Protein AF-A0A1F5I178-F1 (afdb_monomer)

Radius of gyration: 46.91 Å; Cα contacts (8 Å, |Δi|>4): 358; chains: 1; bounding box: 87×63×169 Å

Sequence (362 aa):
MPSQNPTINPLQNQSLPAQAPPPIPPQPPAAQQQPITPQNTPIYAGFLLRNAALFLDTWIASIPSVLIAALLTTPIALISGEPLSQAFGKPPISIIFNSLAVILIWSYFVLTTYKFGGTLGKKVFKLQVISEDSAPITFSKAIIREIPGKIISGLILGIGYLMVAFSKEKQGLHDHLAGTHVIRTEPVTGRTKLAVFVLTIFPILFLVILVLLVAFPIFFAFRAKTTMPVNKPGLTQYASPIPKKSLVSTAALSRDAQRKNDIGLLATELEGYKVLHSNSYPEDLSALLVSTPENPSPLQALPVPPNNSEPQANYGYTKCSTNEKQEAILYTKLEETSHYYVWSSAASSTSLSASLDKPTCP

pLDDT: mean 75.0, std 16.63, range [33.34, 93.69]

Organism: NCBI:txid1797729

Mean predicted aligned error: 20.11 Å

Structure (mmCIF, N/CA/C/O backbone):
data_AF-A0A1F5I178-F1
#
_entry.id   AF-A0A1F5I178-F1
#
loop_
_atom_site.group_PDB
_atom_site.id
_atom_site.type_symbol
_atom_site.label_atom_id
_atom_site.label_alt_id
_atom_site.label_comp_id
_atom_site.label_asym_id
_atom_site.label_entity_id
_atom_site.label_seq_id
_atom_site.pdbx_PDB_ins_code
_atom_site.Cartn_x
_atom_site.Cartn_y
_atom_site.Cartn_z
_atom_site.occupancy
_atom_site.B_iso_or_equiv
_atom_site.auth_seq_id
_atom_site.auth_comp_id
_atom_site.auth_asym_id
_atom_site.auth_atom_id
_atom_site.pdbx_PDB_model_num
ATOM 1 N N . MET A 1 1 ? 8.077 -16.496 98.377 1.00 44.00 1 MET A N 1
ATOM 2 C CA . MET A 1 1 ? 7.657 -15.116 98.056 1.00 44.00 1 MET A CA 1
ATOM 3 C C . MET A 1 1 ? 7.103 -15.116 96.638 1.00 44.00 1 MET A C 1
ATOM 5 O O . MET A 1 1 ? 7.899 -15.284 95.722 1.00 44.00 1 MET A O 1
ATOM 9 N N . PRO A 1 2 ? 5.777 -15.059 96.436 1.00 47.75 2 PRO A N 1
ATOM 10 C CA . PRO A 1 2 ? 5.192 -15.006 95.106 1.00 47.75 2 PRO A CA 1
ATOM 11 C C . PRO A 1 2 ? 4.941 -13.562 94.650 1.00 47.75 2 PRO A C 1
ATOM 13 O O . PRO A 1 2 ? 4.594 -12.684 95.438 1.00 47.75 2 PRO A O 1
ATOM 16 N N . SER A 1 3 ? 5.151 -13.376 93.351 1.00 42.12 3 SER A N 1
ATOM 17 C CA . SER A 1 3 ? 4.980 -12.167 92.550 1.00 42.12 3 SER A CA 1
ATOM 18 C C . SER A 1 3 ? 3.538 -11.638 92.594 1.00 42.12 3 SER A C 1
ATOM 20 O O . SER A 1 3 ? 2.597 -12.394 92.352 1.00 42.12 3 SER A O 1
ATOM 22 N N . GLN A 1 4 ? 3.364 -10.348 92.898 1.00 48.22 4 GLN A N 1
ATOM 23 C CA . GLN A 1 4 ? 2.083 -9.647 92.802 1.00 48.22 4 GLN A CA 1
ATOM 24 C C . GLN A 1 4 ? 1.904 -9.099 91.383 1.00 48.22 4 GLN A C 1
ATOM 26 O O . GLN A 1 4 ? 2.671 -8.258 90.923 1.00 48.22 4 GLN A O 1
ATOM 31 N N . ASN A 1 5 ? 0.870 -9.589 90.707 1.00 41.78 5 ASN A N 1
ATOM 32 C CA . ASN A 1 5 ? 0.388 -9.108 89.420 1.00 41.78 5 ASN A CA 1
ATOM 33 C C . ASN A 1 5 ? -0.762 -8.113 89.678 1.00 41.78 5 ASN A C 1
ATOM 35 O O . ASN A 1 5 ? -1.712 -8.501 90.365 1.00 41.78 5 ASN A O 1
ATOM 39 N N . PRO A 1 6 ? -0.729 -6.863 89.185 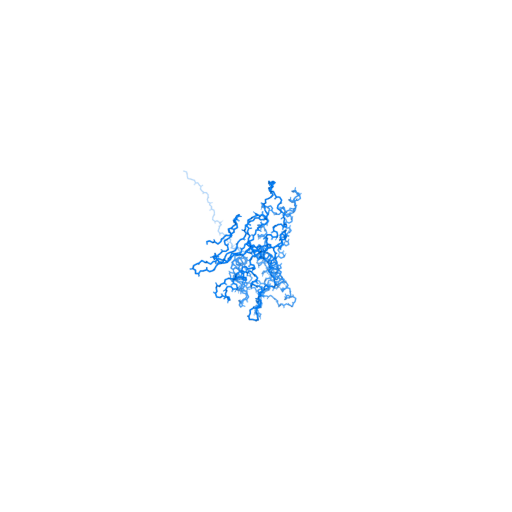1.00 53.50 6 PRO A N 1
ATOM 40 C CA . PRO A 1 6 ? -1.863 -5.963 89.324 1.00 53.50 6 PRO A CA 1
ATOM 41 C C . PRO A 1 6 ? -2.886 -6.150 88.191 1.00 53.50 6 PRO A C 1
ATOM 43 O O . PRO A 1 6 ? -2.602 -6.004 87.006 1.00 53.50 6 PRO A O 1
ATOM 46 N N . THR A 1 7 ? -4.096 -6.477 88.631 1.00 45.19 7 THR A N 1
ATOM 47 C CA . THR A 1 7 ? -5.438 -6.258 88.079 1.00 45.19 7 THR A CA 1
ATOM 48 C C . THR A 1 7 ? -5.535 -5.370 86.824 1.00 45.19 7 THR A C 1
ATOM 50 O O . THR A 1 7 ? -5.367 -4.155 86.898 1.00 45.19 7 THR A O 1
ATOM 53 N N . ILE A 1 8 ? -5.930 -5.958 85.687 1.00 50.75 8 ILE A N 1
ATOM 54 C CA . ILE A 1 8 ? -6.447 -5.222 84.521 1.00 50.75 8 ILE A CA 1
ATOM 55 C C . ILE A 1 8 ? -7.979 -5.179 84.621 1.00 50.75 8 ILE A C 1
ATOM 57 O O . ILE A 1 8 ? -8.637 -6.214 84.719 1.00 50.75 8 ILE A O 1
ATOM 61 N N . ASN A 1 9 ? -8.532 -3.964 84.621 1.00 46.19 9 ASN A N 1
ATOM 62 C CA . ASN A 1 9 ? -9.967 -3.671 84.616 1.00 46.19 9 ASN A CA 1
ATOM 63 C C . ASN A 1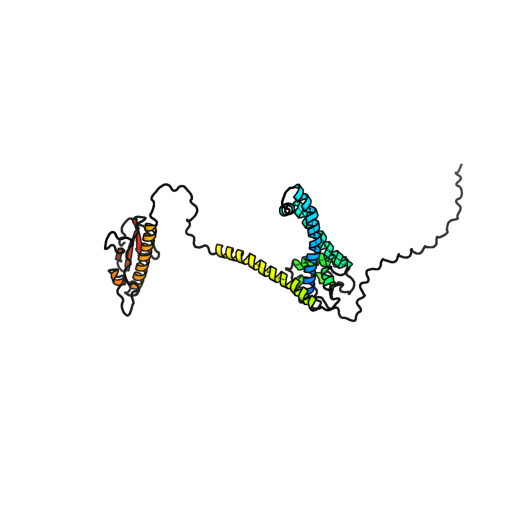 9 ? -10.657 -4.169 83.326 1.00 46.19 9 ASN A C 1
ATOM 65 O O . ASN A 1 9 ? -10.122 -3.949 82.237 1.00 46.19 9 ASN A O 1
ATOM 69 N N . PRO A 1 10 ? -11.877 -4.734 83.398 1.00 50.00 10 PRO A N 1
ATOM 70 C CA . PRO A 1 10 ? -12.653 -5.131 82.230 1.00 50.00 10 PRO A CA 1
ATOM 71 C C . PRO A 1 10 ? -13.537 -3.967 81.763 1.00 50.00 10 PRO A C 1
ATOM 73 O O . PRO A 1 10 ? -14.736 -3.941 82.018 1.00 50.00 10 PRO A O 1
ATOM 76 N N . LEU A 1 11 ? -12.961 -2.976 81.085 1.00 49.69 11 LEU A N 1
ATOM 77 C CA . LEU A 1 11 ? -13.735 -1.926 80.414 1.00 49.69 11 LEU A CA 1
ATOM 78 C C . LEU A 1 11 ? -13.069 -1.546 79.097 1.00 49.69 11 LEU A C 1
ATOM 80 O O . LEU A 1 11 ? -12.331 -0.572 79.045 1.00 49.69 11 LEU A O 1
ATOM 84 N N . GLN A 1 12 ? -13.346 -2.313 78.041 1.00 46.22 12 GLN A N 1
ATOM 85 C CA . GLN A 1 12 ? -13.336 -1.840 76.650 1.00 46.22 12 GLN A CA 1
ATOM 86 C C . GLN A 1 12 ? -13.850 -2.948 75.726 1.00 46.22 12 GLN A C 1
ATOM 88 O O . GLN A 1 12 ? -13.125 -3.536 74.934 1.00 46.22 12 GLN A O 1
ATOM 93 N N . ASN A 1 13 ? -15.144 -3.241 75.838 1.00 50.19 13 ASN A N 1
ATOM 94 C CA . ASN A 1 13 ? -15.878 -3.913 74.772 1.00 50.19 13 ASN A CA 1
ATOM 95 C C . ASN A 1 13 ? -17.005 -2.973 74.329 1.00 50.19 13 ASN A C 1
ATOM 97 O O . ASN A 1 13 ? -18.175 -3.172 74.638 1.00 50.19 13 ASN A O 1
ATOM 101 N N . GLN A 1 14 ? -16.617 -1.875 73.678 1.00 51.22 14 GLN A N 1
ATOM 102 C CA . GLN A 1 14 ? -17.529 -1.064 72.878 1.00 51.22 14 GLN A CA 1
ATOM 103 C C . GLN A 1 14 ? -17.149 -1.280 71.416 1.00 51.22 14 GLN A C 1
ATOM 105 O O . GLN A 1 14 ? -16.149 -0.766 70.922 1.00 51.22 14 GLN A O 1
ATOM 110 N N . SER A 1 15 ? -17.948 -2.106 70.750 1.00 51.91 15 SER A N 1
ATOM 111 C CA . SER A 1 15 ? -17.983 -2.262 69.303 1.00 51.91 15 SER A CA 1
ATOM 112 C C . SER A 1 15 ? -18.230 -0.902 68.644 1.00 51.91 15 SER A C 1
ATOM 114 O O . SER A 1 15 ? -19.312 -0.330 68.793 1.00 51.91 15 SER A O 1
ATOM 116 N N . LEU A 1 16 ? -17.238 -0.392 67.912 1.00 50.12 16 LEU A N 1
ATOM 117 C CA . LEU A 1 16 ? -17.432 0.725 66.990 1.00 50.12 16 LEU A CA 1
ATOM 118 C C . LEU A 1 16 ? -18.494 0.331 65.945 1.00 50.12 16 LEU A C 1
ATOM 120 O O . LEU A 1 16 ? -18.371 -0.742 65.348 1.00 50.12 16 LEU A O 1
ATOM 124 N N . PRO A 1 17 ? -19.530 1.153 65.701 1.00 51.50 17 PRO A N 1
ATOM 125 C CA . PRO A 1 17 ? -20.474 0.889 64.626 1.00 51.50 17 PRO A CA 1
ATOM 126 C C . PRO A 1 17 ? -19.741 0.943 63.282 1.00 51.50 17 PRO A C 1
ATOM 128 O O . PRO A 1 17 ? -18.943 1.849 63.034 1.00 51.50 17 PRO A O 1
ATOM 131 N N . ALA A 1 18 ? -20.006 -0.046 62.427 1.00 55.72 18 ALA A N 1
ATOM 132 C CA . ALA A 1 18 ? -19.466 -0.127 61.077 1.00 55.72 18 ALA A CA 1
ATOM 133 C C . ALA A 1 18 ? -19.762 1.177 60.318 1.00 55.72 18 ALA A C 1
ATOM 135 O O . ALA A 1 18 ? -20.912 1.478 59.997 1.00 55.72 18 ALA A O 1
ATOM 136 N N . GLN A 1 19 ? -18.721 1.969 60.057 1.00 53.25 19 GLN A N 1
ATOM 137 C CA . GLN A 1 19 ? -18.823 3.134 59.189 1.00 53.25 19 GLN A CA 1
ATOM 138 C C . GLN A 1 19 ? -19.136 2.642 57.773 1.00 53.25 19 GLN A C 1
ATOM 140 O O . GLN A 1 19 ? -18.409 1.815 57.220 1.00 53.25 19 GLN A O 1
ATOM 145 N N . ALA A 1 20 ? -20.239 3.127 57.200 1.00 63.84 20 ALA A N 1
ATOM 146 C CA . ALA A 1 20 ? -20.563 2.892 55.801 1.00 63.84 20 ALA A CA 1
ATOM 147 C C . ALA A 1 20 ? -19.400 3.382 54.913 1.00 63.84 20 ALA A C 1
ATOM 149 O O . ALA A 1 20 ? -18.812 4.425 55.220 1.00 63.84 20 ALA A O 1
ATOM 150 N N . PRO A 1 21 ? -19.047 2.659 53.833 1.00 68.38 21 PRO A N 1
ATOM 151 C CA . PRO A 1 21 ? -17.989 3.097 52.933 1.00 68.38 21 PRO A CA 1
ATOM 152 C C . PRO A 1 21 ? -18.304 4.504 52.397 1.00 68.38 21 PRO A C 1
ATOM 154 O O . PRO A 1 21 ? -19.470 4.803 52.117 1.00 68.38 21 PRO A O 1
ATOM 157 N N . PRO A 1 22 ? -17.292 5.382 52.270 1.00 73.19 22 PRO A N 1
ATOM 158 C CA . PRO A 1 22 ? -17.501 6.747 51.811 1.00 73.19 22 PRO A CA 1
ATOM 159 C C . PRO A 1 22 ? -18.143 6.752 50.414 1.00 73.19 22 PRO A C 1
ATOM 161 O O . PRO A 1 22 ? -17.832 5.881 49.595 1.00 73.19 22 PRO A O 1
ATOM 164 N N . PRO A 1 23 ? -19.033 7.719 50.121 1.00 69.19 23 PRO A N 1
ATOM 165 C CA . PRO A 1 23 ? -19.655 7.828 48.813 1.00 69.19 23 PRO A CA 1
ATOM 166 C C . PRO A 1 23 ? -18.576 7.969 47.739 1.00 69.19 23 PRO A C 1
ATOM 168 O O . PRO A 1 23 ? -17.680 8.809 47.839 1.00 69.19 23 PRO A O 1
ATOM 171 N N . ILE A 1 24 ? -18.663 7.113 46.720 1.00 67.88 24 ILE A N 1
ATOM 172 C CA . ILE A 1 24 ? -17.789 7.143 45.548 1.00 67.88 24 ILE A CA 1
ATOM 173 C C . ILE A 1 24 ? -17.872 8.562 44.956 1.00 67.88 24 ILE A C 1
ATOM 175 O O . ILE A 1 24 ? -18.985 9.023 44.681 1.00 67.88 24 ILE A O 1
ATOM 179 N N . PRO A 1 25 ? -16.747 9.280 44.768 1.00 71.56 25 PRO A N 1
ATOM 180 C CA . PRO A 1 25 ? -16.780 10.594 44.140 1.00 71.56 25 PRO A CA 1
ATOM 181 C C . PRO A 1 25 ? -17.391 10.466 42.736 1.00 71.56 25 PRO A C 1
ATOM 183 O O . PRO A 1 25 ? -17.097 9.485 42.045 1.00 71.56 25 PRO A O 1
ATOM 186 N N . PRO A 1 26 ? -18.243 11.413 42.299 1.00 61.81 26 PRO A N 1
ATOM 187 C CA . PRO A 1 26 ? -18.859 11.353 40.982 1.00 61.81 26 PRO A CA 1
ATOM 188 C C . PRO A 1 26 ? -17.761 11.214 39.929 1.00 61.81 26 PRO A C 1
ATOM 190 O O . PRO A 1 26 ? -16.874 12.062 39.815 1.00 61.81 26 PRO A O 1
ATOM 193 N N . GLN A 1 27 ? -17.798 10.099 39.196 1.00 50.34 27 GLN A N 1
ATOM 194 C CA . GLN A 1 27 ? -16.898 9.873 38.076 1.00 50.34 27 GLN A CA 1
ATOM 195 C C . GLN A 1 27 ? -17.012 11.076 37.122 1.00 50.34 27 GLN A C 1
ATOM 197 O O . GLN A 1 27 ? -18.135 11.508 36.838 1.00 50.34 27 GLN A O 1
ATOM 202 N N . PRO A 1 28 ? -15.889 11.633 36.626 1.00 55.69 28 PRO A N 1
ATOM 203 C CA . PRO A 1 28 ? -15.923 12.660 35.593 1.00 55.69 28 PRO A CA 1
ATOM 204 C C . PRO A 1 28 ? -16.824 12.181 34.452 1.00 55.69 28 PRO A C 1
ATOM 206 O O . PRO A 1 28 ? -16.737 10.995 34.120 1.00 55.69 28 PRO A O 1
ATOM 209 N N . PRO A 1 29 ? -17.675 13.037 33.856 1.00 48.41 29 PRO A N 1
ATOM 210 C CA . PRO A 1 29 ? -18.614 12.613 32.829 1.00 48.41 29 PRO A CA 1
ATOM 211 C C . PRO A 1 29 ? -17.866 11.838 31.747 1.00 48.41 29 PRO A C 1
ATOM 213 O O . PRO A 1 29 ? -17.081 12.412 30.988 1.00 48.41 29 PRO A O 1
ATOM 216 N N . ALA A 1 30 ? -18.078 10.520 31.695 1.00 46.22 30 ALA A N 1
ATOM 217 C CA . ALA A 1 30 ? -17.711 9.736 30.534 1.00 46.22 30 ALA A CA 1
ATOM 218 C C . ALA A 1 30 ? -18.359 10.458 29.355 1.00 46.22 30 ALA A C 1
ATOM 220 O O . ALA A 1 30 ? -19.568 10.690 29.388 1.00 46.22 30 ALA A O 1
ATOM 221 N N . ALA A 1 31 ? -17.544 10.912 28.398 1.00 39.50 31 ALA A N 1
ATOM 222 C CA . ALA A 1 31 ? -18.007 11.643 27.228 1.00 39.50 31 ALA A CA 1
ATOM 223 C C . ALA A 1 31 ? -19.276 10.960 26.713 1.00 39.50 31 ALA A C 1
ATOM 225 O O . ALA A 1 31 ? -19.218 9.802 26.299 1.00 39.50 31 ALA A O 1
ATOM 226 N N . GLN A 1 32 ? -20.415 11.645 26.855 1.00 37.50 32 GLN A N 1
ATOM 227 C CA . GLN A 1 32 ? -21.738 11.110 26.566 1.00 37.50 32 GLN A CA 1
ATOM 228 C C . GLN A 1 32 ? -21.805 10.811 25.068 1.00 37.50 32 GLN A C 1
ATOM 230 O O . GLN A 1 32 ? -22.188 11.650 24.255 1.00 37.50 32 GLN A O 1
ATOM 235 N N . GLN A 1 33 ? -21.381 9.611 24.683 1.00 47.06 33 GLN A N 1
ATOM 236 C CA . GLN A 1 33 ? -21.776 9.017 23.423 1.00 47.06 33 GLN A CA 1
ATOM 237 C C . GLN A 1 33 ? -23.272 8.776 23.572 1.00 47.06 33 GLN A C 1
ATOM 239 O O . GLN A 1 33 ? -23.693 8.006 24.435 1.00 47.06 33 GLN A O 1
ATOM 244 N N . GLN A 1 34 ? -24.060 9.533 22.811 1.00 42.47 34 GLN A N 1
ATOM 245 C CA . GLN A 1 34 ? -25.514 9.442 22.820 1.00 42.47 34 GLN A CA 1
ATOM 246 C C . GLN A 1 34 ? -25.927 7.963 22.743 1.00 42.47 34 GLN A C 1
ATOM 248 O O . GLN A 1 34 ? -25.460 7.265 21.835 1.00 42.47 34 GLN A O 1
ATOM 253 N N . PRO A 1 35 ? -26.761 7.464 23.675 1.00 41.47 35 PRO A N 1
ATOM 254 C CA . PRO A 1 35 ? -27.337 6.135 23.563 1.00 41.47 35 PRO A CA 1
ATOM 255 C C . PRO A 1 35 ? -28.053 6.051 22.219 1.00 41.47 35 PRO A C 1
ATOM 257 O O . PRO A 1 35 ? -28.940 6.858 21.932 1.00 41.47 35 PRO A O 1
ATOM 260 N N . ILE A 1 36 ? -27.624 5.118 21.374 1.00 51.28 36 ILE A N 1
ATOM 261 C CA . ILE A 1 36 ? -28.207 4.907 20.052 1.00 51.28 36 ILE A CA 1
ATOM 262 C C . ILE A 1 36 ? -29.668 4.512 20.286 1.00 51.28 36 ILE A C 1
ATOM 264 O O . ILE A 1 36 ? -29.953 3.433 20.801 1.00 51.28 36 ILE A O 1
ATOM 268 N N . THR A 1 37 ? -30.602 5.414 19.993 1.00 41.53 37 THR A N 1
ATOM 269 C CA . THR A 1 37 ? -32.035 5.149 20.144 1.00 41.53 37 THR A CA 1
ATOM 270 C C . THR A 1 37 ? -32.422 4.029 19.162 1.00 41.53 37 THR A C 1
ATOM 272 O O . THR A 1 37 ? -32.097 4.141 17.977 1.00 41.53 37 THR A O 1
ATOM 275 N N . PRO A 1 38 ? -33.092 2.946 19.601 1.00 46.88 38 PRO A N 1
ATOM 276 C CA . PRO A 1 38 ? -33.288 1.715 18.823 1.00 46.88 38 PRO A CA 1
ATOM 277 C C . PRO A 1 38 ? -34.397 1.822 17.756 1.00 46.88 38 PRO A C 1
ATOM 279 O O . PRO A 1 38 ? -35.245 0.943 17.646 1.00 46.88 38 PRO A O 1
ATOM 282 N N . GLN A 1 39 ? -34.427 2.903 16.970 1.00 40.62 39 GLN A N 1
ATOM 283 C CA . GLN A 1 39 ? -35.416 3.089 15.893 1.00 40.62 39 GLN A CA 1
ATOM 284 C C . GLN A 1 39 ? -34.821 3.240 14.487 1.00 40.62 39 GLN A C 1
ATOM 286 O O . GLN A 1 39 ? -35.569 3.221 13.517 1.00 40.62 39 GLN A O 1
ATOM 291 N N . ASN A 1 40 ? -33.495 3.294 14.341 1.00 56.19 40 ASN A N 1
ATOM 292 C CA . ASN A 1 40 ? -32.840 3.210 13.037 1.00 56.19 40 ASN A CA 1
ATOM 293 C C . ASN A 1 40 ? -31.918 1.994 13.022 1.00 56.19 40 ASN A C 1
ATOM 295 O O . ASN A 1 40 ? -30.945 1.943 13.772 1.00 56.19 40 ASN A O 1
ATOM 299 N N . THR A 1 41 ? -32.204 1.018 12.159 1.00 65.31 41 THR A N 1
ATOM 300 C CA . THR A 1 41 ? -31.269 -0.076 11.872 1.00 65.31 41 THR A CA 1
ATOM 301 C C . THR A 1 41 ? -29.901 0.521 11.526 1.00 65.31 41 THR A C 1
ATOM 303 O O . THR A 1 41 ? -29.837 1.374 10.631 1.00 65.31 41 THR A O 1
ATOM 306 N N . PRO A 1 42 ? -28.816 0.129 12.215 1.00 71.31 42 PRO A N 1
ATOM 307 C CA . PRO A 1 42 ? -27.512 0.742 12.014 1.00 71.31 42 PRO A CA 1
ATOM 308 C C . PRO A 1 42 ? -27.061 0.569 10.561 1.00 71.31 42 PRO A C 1
ATOM 310 O O . PRO A 1 42 ? -26.961 -0.542 10.044 1.00 71.31 42 PRO A O 1
ATOM 313 N N . ILE A 1 43 ? -26.779 1.682 9.881 1.00 86.75 43 ILE A N 1
ATOM 314 C CA . ILE A 1 43 ? -26.273 1.643 8.508 1.00 86.75 43 ILE A CA 1
ATOM 315 C C . ILE A 1 43 ? -24.788 1.295 8.566 1.00 86.75 43 ILE A C 1
ATOM 317 O O . ILE A 1 43 ? -23.949 2.128 8.924 1.00 86.75 43 ILE A O 1
ATOM 321 N N . TYR A 1 44 ? -24.450 0.069 8.180 1.00 88.44 44 TYR A N 1
ATOM 322 C CA . TYR A 1 44 ? -23.068 -0.393 8.164 1.00 88.44 44 TYR A CA 1
ATOM 323 C C . TYR A 1 44 ? -22.214 0.351 7.131 1.00 88.44 44 TYR A C 1
ATOM 325 O O . TYR A 1 44 ? -22.619 0.636 5.996 1.00 88.44 44 TYR A O 1
ATOM 333 N N . ALA A 1 45 ? -20.981 0.664 7.520 1.00 87.00 45 ALA A N 1
ATOM 334 C CA . ALA A 1 45 ? -20.033 1.350 6.661 1.00 87.00 45 ALA A CA 1
ATOM 335 C C . ALA A 1 45 ? -19.339 0.370 5.707 1.00 87.00 45 ALA A C 1
ATOM 337 O O . ALA A 1 45 ? -18.619 -0.520 6.151 1.00 87.00 45 ALA A O 1
ATOM 338 N N . GLY A 1 46 ? -19.508 0.570 4.398 1.00 86.19 46 GLY A N 1
ATOM 339 C CA . GLY A 1 46 ? -18.812 -0.215 3.374 1.00 86.19 46 GLY A CA 1
ATOM 340 C C . GLY A 1 46 ? -17.301 0.051 3.284 1.00 86.19 46 GLY A C 1
ATOM 341 O O . GLY A 1 46 ? -16.787 1.034 3.823 1.00 86.19 46 GLY A O 1
ATOM 342 N N . PHE A 1 47 ? -16.609 -0.810 2.534 1.00 88.44 47 PHE A N 1
ATOM 343 C CA . PHE A 1 47 ? -15.148 -0.842 2.394 1.00 88.44 47 PHE A CA 1
ATOM 344 C C . PHE A 1 47 ? -14.529 0.504 1.981 1.00 88.44 47 PHE A C 1
ATOM 346 O O . PHE A 1 47 ? -13.614 0.988 2.643 1.00 88.44 47 PHE A O 1
ATOM 353 N N . LEU A 1 48 ? -15.068 1.156 0.944 1.00 86.69 48 LEU A N 1
ATOM 354 C CA . LEU A 1 48 ? -14.485 2.387 0.393 1.00 86.69 48 LEU A CA 1
ATOM 355 C C . LEU A 1 48 ? -14.460 3.551 1.392 1.00 86.69 48 LEU A C 1
ATOM 357 O O . LEU A 1 48 ? -13.484 4.291 1.433 1.00 86.69 48 LEU A O 1
ATOM 361 N N . LEU A 1 49 ? -15.484 3.699 2.241 1.00 89.00 49 LEU A N 1
ATOM 362 C CA . LEU A 1 49 ? -15.472 4.747 3.271 1.00 89.00 49 LEU A CA 1
ATOM 363 C C . LEU A 1 49 ? -14.410 4.473 4.335 1.00 89.00 49 LEU A C 1
ATOM 365 O O . LEU A 1 49 ? -13.755 5.402 4.798 1.00 89.00 49 LEU A O 1
ATOM 369 N N . ARG A 1 50 ? -14.230 3.204 4.717 1.00 89.25 50 ARG A N 1
ATOM 370 C CA . ARG A 1 50 ? -13.191 2.817 5.678 1.00 89.25 50 ARG A CA 1
ATOM 371 C C . ARG A 1 50 ? -11.798 3.041 5.097 1.00 89.25 50 ARG A C 1
ATOM 373 O O . ARG A 1 50 ? -10.928 3.520 5.814 1.00 89.25 50 ARG A O 1
ATOM 380 N N . ASN A 1 51 ? -11.607 2.752 3.809 1.00 88.31 51 ASN A N 1
ATOM 381 C CA . ASN A 1 51 ? -10.344 2.998 3.118 1.00 88.31 51 ASN A CA 1
ATOM 382 C C . ASN A 1 51 ? -10.051 4.501 2.963 1.00 88.31 51 ASN A C 1
ATOM 384 O O . ASN A 1 51 ? -8.933 4.931 3.220 1.00 88.31 51 ASN A O 1
ATOM 388 N N . ALA A 1 52 ? -11.056 5.315 2.622 1.00 89.12 52 ALA A N 1
ATOM 389 C CA . ALA A 1 52 ? -10.917 6.774 2.565 1.00 89.12 52 ALA A CA 1
ATOM 390 C C . ALA A 1 52 ? -10.555 7.369 3.934 1.00 89.12 52 ALA A C 1
ATOM 392 O O . ALA A 1 52 ? -9.674 8.221 4.032 1.00 89.12 52 ALA A O 1
ATOM 393 N N . ALA A 1 53 ? -11.208 6.886 4.997 1.00 90.88 53 ALA A N 1
ATOM 394 C CA . ALA A 1 53 ? -10.882 7.261 6.366 1.00 90.88 53 ALA A CA 1
ATOM 395 C C . ALA A 1 53 ? -9.447 6.867 6.737 1.00 90.88 53 ALA A C 1
ATOM 397 O O . ALA A 1 53 ? -8.725 7.694 7.283 1.00 90.88 53 ALA A O 1
ATOM 398 N N . LEU A 1 54 ? -9.019 5.647 6.387 1.00 89.19 54 LEU A N 1
ATOM 399 C CA . LEU A 1 54 ? -7.656 5.173 6.629 1.00 89.19 54 LEU A CA 1
ATOM 400 C C . LEU A 1 54 ? -6.615 6.033 5.905 1.00 89.19 54 LEU A C 1
ATOM 402 O O . LEU A 1 54 ? -5.600 6.370 6.502 1.00 89.19 54 LEU A O 1
ATOM 406 N N . PHE A 1 55 ? -6.877 6.412 4.654 1.00 89.00 55 PHE A N 1
ATOM 407 C CA . PHE A 1 55 ? -5.984 7.284 3.899 1.00 89.00 55 PHE A CA 1
ATOM 408 C C . PHE A 1 55 ? -5.823 8.635 4.601 1.00 89.00 55 PHE A C 1
ATOM 410 O O . PHE A 1 55 ? -4.703 9.080 4.832 1.00 89.00 55 PHE A O 1
ATOM 417 N N . LEU A 1 56 ? -6.932 9.253 5.021 1.00 89.38 56 LEU A N 1
ATOM 418 C CA . LEU A 1 56 ? -6.891 10.497 5.789 1.00 89.38 56 LEU A CA 1
ATOM 419 C C . LEU A 1 56 ? -6.142 10.324 7.122 1.00 89.38 56 LEU A C 1
ATOM 421 O O . LEU A 1 56 ? -5.341 11.180 7.488 1.00 89.38 56 LEU A O 1
ATOM 425 N N . ASP A 1 57 ? -6.342 9.203 7.816 1.00 90.50 57 ASP A N 1
ATOM 426 C CA . ASP A 1 57 ? -5.596 8.876 9.033 1.00 90.50 57 ASP A CA 1
ATOM 427 C C . ASP A 1 57 ? -4.088 8.749 8.786 1.00 90.50 57 ASP A C 1
ATOM 429 O O . ASP A 1 57 ? -3.311 9.152 9.648 1.00 90.50 57 ASP A O 1
ATOM 433 N N . THR A 1 58 ? -3.650 8.245 7.627 1.00 86.94 58 THR A N 1
ATOM 434 C CA . THR A 1 58 ? -2.222 8.185 7.277 1.00 86.94 58 THR A CA 1
ATOM 435 C C . THR A 1 58 ? -1.609 9.579 7.171 1.00 86.94 58 THR A C 1
ATOM 437 O O . THR A 1 58 ? -0.526 9.792 7.705 1.00 86.94 58 THR A O 1
ATOM 440 N N . TRP A 1 59 ? -2.308 10.541 6.560 1.00 87.31 59 TRP A N 1
ATOM 441 C CA . TRP A 1 59 ? -1.849 11.936 6.492 1.00 87.31 59 TRP A CA 1
ATOM 442 C C . TRP A 1 59 ? -1.827 12.609 7.865 1.00 87.31 59 TRP A C 1
ATOM 444 O O . TRP A 1 59 ? -0.880 13.315 8.209 1.00 87.31 59 TRP A O 1
ATOM 454 N N . ILE A 1 60 ? -2.859 12.372 8.676 1.00 88.69 60 ILE A N 1
ATOM 455 C CA . ILE A 1 60 ? -2.927 12.911 10.039 1.00 88.69 60 ILE A CA 1
ATOM 456 C C . ILE A 1 60 ? -1.785 12.345 10.890 1.00 88.69 60 ILE A C 1
ATOM 458 O O . ILE A 1 60 ? -1.114 13.097 11.593 1.00 88.69 60 ILE A O 1
ATOM 462 N N . ALA A 1 61 ? -1.529 11.038 10.802 1.00 86.31 61 ALA A N 1
ATOM 463 C CA . ALA A 1 61 ? -0.459 10.380 11.541 1.00 86.31 61 ALA A CA 1
ATOM 464 C C . ALA A 1 61 ? 0.939 10.738 11.010 1.00 86.31 61 ALA A C 1
ATOM 466 O O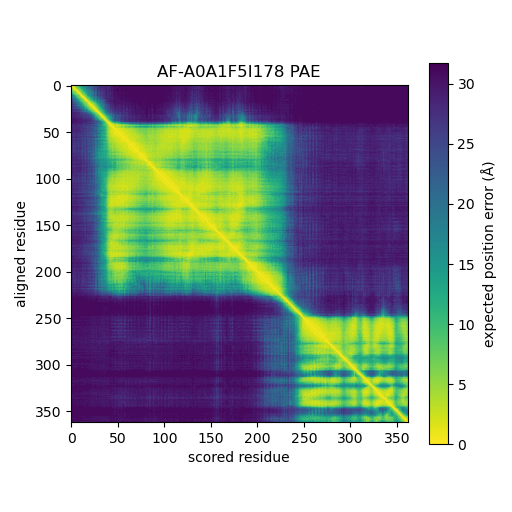 . ALA A 1 61 ? 1.885 10.784 11.795 1.00 86.31 61 ALA A O 1
ATOM 467 N N . SER A 1 62 ? 1.088 11.036 9.712 1.00 82.62 62 SER A N 1
ATOM 468 C CA . SER A 1 62 ? 2.391 11.377 9.133 1.00 82.62 62 SER A CA 1
ATOM 469 C C . SER A 1 62 ? 2.912 12.730 9.603 1.00 82.62 62 SER A C 1
ATOM 471 O O . SER A 1 62 ? 4.123 12.895 9.708 1.00 82.62 62 SER A O 1
ATOM 473 N N . ILE A 1 63 ? 2.034 13.694 9.908 1.00 86.56 63 ILE A N 1
ATOM 474 C CA . ILE A 1 63 ? 2.453 15.039 10.336 1.00 86.56 63 ILE A CA 1
ATOM 475 C C . ILE A 1 63 ? 3.313 14.974 11.618 1.00 86.56 63 ILE A C 1
ATOM 477 O O . ILE A 1 63 ? 4.463 15.415 11.565 1.00 86.56 63 ILE A O 1
ATOM 481 N N . PRO A 1 64 ? 2.853 14.378 12.742 1.00 86.44 64 PRO A N 1
ATOM 482 C CA . PRO A 1 64 ? 3.694 14.194 13.925 1.00 86.44 64 PRO A CA 1
ATOM 483 C C . PRO A 1 64 ? 4.970 13.400 13.643 1.00 86.44 64 PRO A C 1
ATOM 485 O O . PRO A 1 64 ? 6.034 13.759 14.143 1.00 86.44 64 PRO A O 1
ATOM 488 N N . SER A 1 65 ? 4.887 12.343 12.828 1.00 82.75 65 SER A N 1
ATOM 489 C CA . SER A 1 65 ? 6.054 11.523 12.492 1.00 82.75 65 SER A CA 1
ATOM 490 C C . SER A 1 65 ? 7.132 12.329 11.771 1.00 82.75 65 SER A C 1
ATOM 492 O O . SER A 1 65 ? 8.298 12.212 12.134 1.00 82.75 65 SER A O 1
ATOM 494 N N . VAL A 1 66 ? 6.762 13.182 10.810 1.00 83.38 66 VAL A N 1
ATOM 495 C CA . VAL A 1 66 ? 7.699 14.059 10.086 1.00 83.38 66 VAL A CA 1
ATOM 496 C C . VAL A 1 66 ? 8.304 15.115 11.010 1.00 83.38 66 VAL A C 1
ATOM 498 O O . VAL A 1 66 ? 9.502 15.375 10.928 1.00 83.38 66 VAL A O 1
ATOM 501 N N . LEU A 1 67 ? 7.520 15.693 11.925 1.00 86.44 67 LEU A N 1
ATOM 502 C CA . LEU A 1 67 ? 8.037 16.667 12.893 1.00 86.44 67 LEU A CA 1
ATOM 503 C C . LEU A 1 67 ? 9.066 16.039 13.840 1.00 86.44 67 LEU A C 1
ATOM 505 O O . LEU A 1 67 ? 10.133 16.610 14.055 1.00 86.44 67 LEU A O 1
ATOM 509 N N . ILE A 1 68 ? 8.780 14.843 14.359 1.00 85.25 68 ILE A N 1
ATOM 510 C CA . ILE A 1 68 ? 9.719 14.088 15.198 1.00 85.25 68 ILE A CA 1
ATOM 511 C C . ILE A 1 68 ? 10.967 13.712 14.391 1.00 85.25 68 ILE A C 1
ATOM 513 O O . ILE A 1 68 ? 12.083 13.863 14.884 1.00 85.25 68 ILE A O 1
ATOM 517 N N . ALA A 1 69 ? 10.791 13.281 13.139 1.00 82.00 69 ALA A N 1
ATOM 518 C CA . ALA A 1 69 ? 11.886 12.973 12.224 1.00 82.00 69 ALA A CA 1
ATOM 519 C C . ALA A 1 69 ? 12.832 14.171 12.086 1.00 82.00 69 ALA A C 1
ATOM 521 O O . ALA A 1 69 ? 14.036 14.047 12.307 1.00 82.00 69 ALA A O 1
ATOM 522 N N . ALA A 1 70 ? 12.277 15.340 11.757 1.00 82.75 70 ALA A N 1
ATOM 523 C CA . ALA A 1 70 ? 13.026 16.574 11.581 1.00 82.75 70 ALA A CA 1
ATOM 524 C C . ALA A 1 70 ? 13.724 16.993 12.881 1.00 82.75 70 ALA A C 1
ATOM 526 O O . ALA A 1 70 ? 14.913 17.302 12.860 1.00 82.75 70 ALA A O 1
ATOM 527 N N . LEU A 1 71 ? 13.035 16.930 14.023 1.00 86.25 71 LEU A N 1
ATOM 528 C CA . LEU A 1 71 ? 13.605 17.319 15.313 1.00 86.25 71 LEU A CA 1
ATOM 529 C C . LEU A 1 71 ? 14.805 16.449 15.714 1.00 86.25 71 LEU A C 1
ATOM 531 O O . LEU A 1 71 ? 15.787 16.964 16.238 1.00 86.25 71 LEU A O 1
ATOM 535 N N . LEU A 1 72 ? 14.743 15.141 15.457 1.00 83.12 72 LEU A N 1
ATOM 536 C CA . LEU A 1 72 ? 15.812 14.215 15.838 1.00 83.12 72 LEU A CA 1
ATOM 537 C C . LEU A 1 72 ? 17.013 14.272 14.890 1.00 83.12 72 LEU A C 1
ATOM 539 O O . LEU A 1 72 ? 18.147 14.082 15.321 1.00 83.12 72 LEU A O 1
ATOM 543 N N . THR A 1 73 ? 16.782 14.512 13.601 1.00 82.19 73 THR A N 1
ATOM 544 C CA . THR A 1 73 ? 17.830 14.377 12.576 1.00 82.19 73 THR A CA 1
ATOM 545 C C . THR A 1 73 ? 18.467 15.687 12.150 1.00 82.19 73 THR A C 1
ATOM 547 O O . THR A 1 73 ? 19.636 15.676 11.769 1.00 82.19 73 THR A O 1
ATOM 550 N N . THR A 1 74 ? 17.760 16.817 12.246 1.00 85.25 74 THR A N 1
ATOM 551 C CA . THR A 1 74 ? 18.325 18.121 11.868 1.00 85.25 74 THR A CA 1
ATOM 552 C C . THR A 1 74 ? 19.538 18.517 12.715 1.00 85.25 74 THR A C 1
ATOM 554 O O . THR A 1 74 ? 20.529 18.920 12.108 1.00 85.25 74 THR A O 1
ATOM 557 N N . PRO A 1 75 ? 19.585 18.329 14.054 1.00 88.69 75 PRO A N 1
ATOM 558 C CA . PRO A 1 75 ? 20.782 18.666 14.829 1.00 88.69 75 PRO A CA 1
ATOM 559 C C . PRO A 1 75 ? 21.970 17.779 14.450 1.00 88.69 75 PRO A C 1
ATOM 561 O O . PRO A 1 75 ? 23.097 18.250 14.346 1.00 88.69 75 PRO A O 1
ATOM 564 N N . ILE A 1 76 ? 21.708 16.497 14.187 1.00 85.75 76 ILE A N 1
ATOM 565 C CA . ILE A 1 76 ? 22.731 15.528 13.783 1.00 85.75 76 ILE A CA 1
ATOM 566 C C . ILE A 1 76 ? 23.310 15.911 12.420 1.00 85.75 76 ILE A C 1
ATOM 568 O O . ILE A 1 76 ? 24.526 15.919 12.270 1.00 85.75 76 ILE A O 1
ATOM 572 N N . ALA A 1 77 ? 22.456 16.256 11.453 1.00 87.44 77 ALA A N 1
ATOM 573 C CA . ALA A 1 77 ? 22.875 16.689 10.123 1.00 87.44 77 ALA A CA 1
ATOM 574 C C . ALA A 1 77 ? 23.711 17.978 10.179 1.00 87.44 77 ALA A C 1
ATOM 576 O O . ALA A 1 77 ? 24.743 18.062 9.517 1.00 87.44 77 ALA A O 1
ATOM 577 N N . LEU A 1 78 ? 23.311 18.943 11.018 1.00 89.44 78 LEU A N 1
ATOM 578 C CA . LEU A 1 78 ? 24.059 20.186 11.231 1.00 89.44 78 LEU A CA 1
ATOM 579 C C . LEU A 1 78 ? 25.440 19.934 11.850 1.00 89.44 78 LEU A C 1
ATOM 581 O O . LEU A 1 78 ? 26.415 20.537 11.414 1.00 89.44 78 LEU A O 1
ATOM 585 N N . ILE A 1 79 ? 25.537 19.032 12.832 1.00 90.44 79 ILE A N 1
ATOM 586 C CA . ILE A 1 79 ? 26.810 18.687 13.483 1.00 90.44 79 ILE A CA 1
ATOM 587 C C . ILE A 1 79 ? 27.715 17.886 12.542 1.00 90.44 79 ILE A C 1
ATOM 589 O O . ILE A 1 79 ? 28.922 18.107 12.519 1.00 90.44 79 ILE A O 1
ATOM 593 N N . SER A 1 80 ? 27.157 16.947 11.773 1.00 87.88 80 SER A N 1
ATOM 594 C CA . SER A 1 80 ? 27.954 16.100 10.883 1.00 87.88 80 SER A CA 1
ATOM 595 C C . SER A 1 80 ? 28.290 16.753 9.542 1.00 87.88 80 SER A C 1
ATOM 597 O O . SER A 1 80 ? 29.087 16.186 8.806 1.00 87.88 80 SER A O 1
ATOM 599 N N . GLY A 1 81 ? 27.675 17.891 9.201 1.00 89.50 81 GLY A N 1
ATOM 600 C CA . GLY A 1 81 ? 27.836 18.548 7.897 1.00 89.50 81 GLY A CA 1
ATOM 601 C C . GLY A 1 81 ? 27.276 17.741 6.720 1.00 89.50 81 GLY A C 1
ATOM 602 O O . GLY A 1 81 ? 27.577 18.040 5.568 1.00 89.50 81 GLY A O 1
ATOM 603 N N . GLU A 1 82 ? 26.466 16.718 7.000 1.00 88.88 82 GLU A N 1
ATOM 604 C CA . GLU A 1 82 ? 25.946 15.799 5.988 1.00 88.88 82 GLU A CA 1
ATOM 605 C C . GLU A 1 82 ? 24.549 16.231 5.534 1.00 88.88 82 GLU A C 1
ATOM 607 O O . GLU A 1 82 ? 23.768 16.742 6.348 1.00 88.88 82 GLU A O 1
ATOM 612 N N . PRO A 1 83 ? 24.162 15.963 4.274 1.00 86.88 83 PRO A N 1
ATOM 613 C CA . PRO A 1 83 ? 22.789 16.147 3.834 1.00 86.88 83 PRO A CA 1
ATOM 614 C C . PRO A 1 83 ? 21.814 15.364 4.718 1.00 86.88 83 PRO A C 1
ATOM 616 O O . PRO A 1 83 ? 22.072 14.224 5.112 1.00 86.88 83 PRO A O 1
ATOM 619 N N . LEU A 1 84 ? 20.641 15.947 4.970 1.00 81.88 84 LEU A N 1
ATOM 620 C CA . LEU A 1 84 ? 19.634 15.371 5.861 1.00 81.88 84 LEU A CA 1
ATOM 621 C C . LEU A 1 84 ? 19.251 13.931 5.467 1.00 81.88 84 LEU A C 1
ATOM 623 O O . LEU A 1 84 ? 19.126 13.065 6.330 1.00 81.88 84 LEU A O 1
ATOM 627 N N . SER A 1 85 ? 19.149 13.644 4.165 1.00 82.00 85 SER A N 1
ATOM 628 C CA . SER A 1 85 ? 18.871 12.299 3.642 1.00 82.00 85 SER A CA 1
ATOM 629 C C . SER A 1 85 ? 19.912 11.257 4.066 1.00 82.00 85 SER A C 1
ATOM 631 O O . SER A 1 85 ? 19.552 10.118 4.360 1.00 82.00 85 SER A O 1
ATOM 633 N N . GLN A 1 86 ? 21.187 11.642 4.158 1.00 83.75 86 GLN A N 1
ATOM 634 C CA . GLN A 1 86 ? 22.266 10.756 4.594 1.00 83.75 86 GLN A CA 1
ATOM 635 C C . GLN A 1 86 ? 22.269 10.577 6.114 1.00 83.75 86 GLN A C 1
ATOM 637 O O . GLN A 1 86 ? 22.498 9.471 6.602 1.00 83.75 86 GLN A O 1
ATOM 642 N N . ALA A 1 87 ? 21.942 11.628 6.873 1.00 80.12 87 ALA A N 1
ATOM 643 C CA . ALA A 1 87 ? 21.779 11.537 8.324 1.00 80.12 87 ALA A CA 1
ATOM 644 C C . ALA A 1 87 ? 20.633 10.582 8.714 1.00 80.12 87 ALA A C 1
ATOM 646 O O . ALA A 1 87 ? 20.803 9.764 9.619 1.00 80.12 87 ALA A O 1
ATOM 647 N N . PHE A 1 88 ? 19.511 10.623 7.985 1.00 78.31 88 PHE A N 1
ATOM 648 C CA . PHE A 1 88 ? 18.397 9.678 8.137 1.00 78.31 88 PHE A CA 1
ATOM 649 C C . PHE A 1 88 ? 18.764 8.240 7.771 1.00 78.31 88 PHE A C 1
ATOM 651 O O . PHE A 1 88 ? 18.247 7.308 8.381 1.00 78.31 88 PHE A O 1
ATOM 658 N N . GLY A 1 89 ? 19.638 8.048 6.782 1.00 80.56 89 GLY A N 1
ATOM 659 C CA . GLY A 1 89 ? 20.038 6.723 6.307 1.00 80.56 89 GLY A CA 1
ATOM 660 C C . GLY A 1 89 ? 20.928 5.944 7.280 1.00 80.56 89 GLY A C 1
ATOM 661 O O . GLY A 1 89 ? 21.099 4.737 7.112 1.00 80.56 89 GLY A O 1
ATOM 662 N N . LYS A 1 90 ? 21.486 6.596 8.310 1.00 84.06 90 LYS A N 1
ATOM 663 C CA . LYS A 1 90 ? 22.384 5.945 9.273 1.00 84.06 90 LYS A CA 1
ATOM 664 C C . LYS A 1 90 ? 21.631 4.858 10.061 1.00 84.06 90 LYS A C 1
ATOM 666 O O . LYS A 1 90 ? 20.647 5.189 10.727 1.00 84.06 90 LYS A O 1
ATOM 671 N N . PRO A 1 91 ? 22.108 3.594 10.068 1.00 86.19 91 PRO A N 1
ATOM 672 C CA . PRO A 1 91 ? 21.400 2.466 10.679 1.00 86.19 91 PRO A CA 1
ATOM 673 C C . PRO A 1 91 ? 20.894 2.684 12.116 1.00 86.19 91 PRO A C 1
ATOM 675 O O . PRO A 1 91 ? 19.726 2.397 12.364 1.00 86.19 91 PRO A O 1
ATOM 678 N N . PRO A 1 92 ? 21.679 3.217 13.077 1.00 85.31 92 PRO A N 1
ATOM 679 C CA . PRO A 1 92 ? 21.167 3.388 14.439 1.00 85.31 92 PRO A CA 1
ATOM 680 C C . PRO A 1 92 ? 20.037 4.426 14.513 1.00 85.31 92 PRO A C 1
ATOM 682 O O . PRO A 1 92 ? 19.070 4.237 15.247 1.00 85.31 92 PRO A O 1
ATOM 685 N N . ILE A 1 93 ? 20.123 5.497 13.720 1.00 82.50 93 ILE A N 1
ATOM 686 C CA . ILE A 1 93 ? 19.131 6.579 13.696 1.00 82.50 93 ILE A CA 1
ATOM 687 C C . ILE A 1 93 ? 17.844 6.095 13.025 1.00 82.50 93 ILE A C 1
ATOM 689 O O . ILE A 1 93 ? 16.756 6.294 13.566 1.00 82.50 93 ILE A O 1
ATOM 693 N N . SER A 1 94 ? 17.960 5.414 11.882 1.00 85.56 94 SER A N 1
ATOM 694 C CA . SER A 1 94 ? 16.803 4.893 11.154 1.00 85.56 94 SER A CA 1
ATOM 695 C C . SER A 1 94 ? 16.063 3.814 11.943 1.00 85.56 94 SER A C 1
ATOM 697 O O . SER A 1 94 ? 14.834 3.819 11.959 1.00 85.56 94 SER A O 1
ATOM 699 N N . ILE A 1 95 ? 16.767 2.928 12.656 1.00 88.62 95 ILE A N 1
ATOM 700 C CA . ILE A 1 95 ? 16.140 1.899 13.501 1.00 88.62 95 ILE A CA 1
ATOM 701 C C . ILE A 1 95 ? 15.340 2.537 14.640 1.00 88.62 95 ILE A C 1
ATOM 703 O O . ILE A 1 95 ? 14.175 2.183 14.833 1.00 88.62 95 ILE A O 1
ATOM 707 N N . ILE A 1 96 ? 15.929 3.489 15.374 1.00 87.56 96 ILE A N 1
ATOM 708 C CA . ILE A 1 96 ? 15.246 4.182 16.479 1.00 87.56 96 ILE A CA 1
ATOM 709 C C . ILE A 1 96 ? 14.020 4.931 15.953 1.00 87.56 96 ILE A C 1
ATOM 711 O O . ILE A 1 96 ? 12.926 4.791 16.503 1.00 87.56 96 ILE A O 1
ATOM 715 N N . PHE A 1 97 ? 14.186 5.682 14.862 1.00 86.06 97 PHE A N 1
ATOM 716 C CA . PHE A 1 97 ? 13.104 6.444 14.251 1.00 86.06 97 PHE A CA 1
ATOM 717 C C . PHE A 1 97 ? 11.953 5.544 13.783 1.00 86.06 97 PHE A C 1
ATOM 719 O O . PHE A 1 97 ? 10.804 5.787 14.149 1.00 86.06 97 PHE A O 1
ATOM 726 N N . ASN A 1 98 ? 12.249 4.480 13.030 1.00 88.12 98 ASN A N 1
ATOM 727 C CA . ASN A 1 98 ? 11.234 3.546 12.540 1.00 88.12 98 ASN A CA 1
ATOM 728 C C . ASN A 1 98 ? 10.517 2.840 13.696 1.00 88.12 98 ASN A C 1
ATOM 730 O O . ASN A 1 98 ? 9.293 2.717 13.675 1.00 88.12 98 ASN A O 1
ATOM 734 N N . SER A 1 99 ? 11.253 2.432 14.733 1.00 90.25 99 SER A N 1
ATOM 735 C CA . SER A 1 99 ? 10.669 1.795 15.919 1.00 90.25 99 SER A CA 1
ATOM 736 C C . SER A 1 99 ? 9.712 2.742 16.646 1.00 90.25 99 SER A C 1
ATOM 738 O O . SER A 1 99 ? 8.583 2.365 16.966 1.00 90.25 99 SER A O 1
ATOM 740 N N . LEU A 1 100 ? 10.122 3.997 16.849 1.00 89.31 100 LEU A N 1
ATOM 741 C CA . LEU A 1 100 ? 9.285 5.019 17.473 1.00 89.31 100 LEU A CA 1
ATOM 742 C C . LEU A 1 100 ? 8.052 5.342 16.617 1.00 89.31 100 LEU A C 1
ATOM 744 O O . LEU A 1 100 ? 6.947 5.441 17.148 1.00 89.31 100 LEU A O 1
ATOM 748 N N . ALA A 1 101 ? 8.216 5.458 15.298 1.00 88.06 101 ALA A N 1
ATOM 749 C CA . ALA A 1 101 ? 7.118 5.704 14.369 1.00 88.06 101 ALA A CA 1
ATOM 750 C C . ALA A 1 101 ? 6.071 4.581 14.413 1.00 88.06 101 ALA A C 1
ATOM 752 O O . ALA A 1 101 ? 4.874 4.869 14.477 1.00 88.06 101 ALA A O 1
ATOM 753 N N . VAL A 1 102 ? 6.507 3.315 14.455 1.00 89.81 102 VAL A N 1
ATOM 754 C CA . VAL A 1 102 ? 5.620 2.154 14.626 1.00 89.81 102 VAL A CA 1
ATOM 755 C C . VAL A 1 102 ? 4.880 2.236 15.962 1.00 89.81 102 VAL A C 1
ATOM 757 O O . VAL A 1 102 ? 3.659 2.136 15.996 1.00 89.81 102 VAL A O 1
ATOM 760 N N . ILE A 1 103 ? 5.563 2.494 17.074 1.00 90.94 103 ILE A N 1
ATOM 761 C CA . ILE A 1 103 ? 4.886 2.587 18.377 1.00 90.94 103 ILE A CA 1
ATOM 762 C C . ILE A 1 103 ? 3.835 3.706 18.374 1.00 90.94 103 ILE A C 1
ATOM 764 O O . ILE A 1 103 ? 2.703 3.493 18.818 1.00 90.94 103 ILE A O 1
ATOM 768 N N . LEU A 1 104 ? 4.174 4.879 17.836 1.00 89.75 104 LEU A N 1
ATOM 769 C CA . LEU A 1 104 ? 3.277 6.033 17.787 1.00 89.75 104 LEU A CA 1
ATOM 770 C C . LEU A 1 104 ? 2.052 5.780 16.914 1.00 89.75 104 LEU A C 1
ATOM 772 O O . LEU A 1 104 ? 0.938 6.089 17.338 1.00 89.75 104 LEU A O 1
ATOM 776 N N . ILE A 1 105 ? 2.225 5.197 15.725 1.00 89.75 105 ILE A N 1
ATOM 777 C CA . ILE A 1 105 ? 1.097 4.981 14.818 1.00 89.75 105 ILE A CA 1
ATOM 778 C C . ILE A 1 105 ? 0.133 3.926 15.371 1.00 89.75 105 ILE A C 1
ATOM 780 O O . ILE A 1 105 ? -1.077 4.145 15.373 1.00 89.75 105 ILE A O 1
ATOM 784 N N . TRP A 1 106 ? 0.640 2.834 15.947 1.00 90.69 106 TRP A N 1
ATOM 785 C CA . TRP A 1 106 ? -0.207 1.799 16.552 1.00 90.69 106 TRP A CA 1
ATOM 786 C C . TRP A 1 106 ? -0.919 2.330 17.796 1.00 90.69 106 TRP A C 1
ATOM 788 O O . TRP A 1 106 ? -2.126 2.130 17.951 1.00 90.69 106 TRP A O 1
ATOM 798 N N . SER A 1 107 ? -0.209 3.096 18.629 1.00 91.56 107 SER A N 1
ATOM 799 C CA . SER A 1 107 ? -0.802 3.772 19.786 1.00 91.56 107 SER A CA 1
ATOM 800 C C . SER A 1 107 ? -1.889 4.758 19.363 1.00 91.56 107 SER A C 1
ATOM 802 O O . SER A 1 107 ? -2.956 4.773 19.971 1.00 91.56 107 SER A O 1
ATOM 804 N N . TYR A 1 108 ? -1.675 5.532 18.293 1.00 92.62 108 TYR A N 1
ATOM 805 C CA . TYR A 1 108 ? -2.690 6.422 17.728 1.00 92.62 108 TYR A CA 1
ATOM 806 C C . TYR A 1 108 ? -3.955 5.644 17.347 1.00 92.62 108 TYR A C 1
ATOM 808 O O . TYR A 1 108 ? -5.039 5.986 17.823 1.00 92.62 108 TYR A O 1
ATOM 816 N N . PHE A 1 109 ? -3.835 4.573 16.555 1.00 91.88 109 PHE A N 1
ATOM 817 C CA . PHE A 1 109 ? -4.988 3.783 16.108 1.00 91.88 109 PHE A CA 1
ATOM 818 C C . PHE A 1 109 ? -5.752 3.143 17.274 1.00 91.88 109 PHE A C 1
ATOM 820 O O . PHE A 1 109 ? -6.981 3.238 17.322 1.00 91.88 109 PHE A O 1
ATOM 827 N N . VAL A 1 110 ? -5.045 2.543 18.236 1.00 92.69 110 VAL A N 1
ATOM 828 C CA . VAL A 1 110 ? -5.658 1.887 19.401 1.00 92.69 110 VAL A CA 1
ATOM 829 C C . VAL A 1 110 ? -6.322 2.910 20.321 1.00 92.69 110 VAL A C 1
ATOM 831 O O . VAL A 1 110 ? -7.502 2.769 20.647 1.00 92.69 110 VAL A O 1
ATOM 834 N N . LEU A 1 111 ? -5.599 3.959 20.727 1.00 92.69 111 LEU A N 1
ATOM 835 C CA . LEU A 1 111 ? -6.089 4.930 21.710 1.00 92.69 111 LEU A CA 1
ATOM 836 C C . LEU A 1 111 ? -7.254 5.753 21.171 1.00 92.69 111 LEU A C 1
ATOM 838 O O . LEU A 1 111 ? -8.212 5.996 21.905 1.00 92.69 111 LEU A O 1
ATOM 842 N N . THR A 1 112 ? -7.202 6.170 19.904 1.00 91.75 112 THR A N 1
ATOM 843 C CA . THR A 1 112 ? -8.310 6.928 19.305 1.00 91.75 112 THR A CA 1
ATOM 844 C C . THR A 1 112 ? -9.540 6.054 19.097 1.00 91.75 112 THR A C 1
ATOM 846 O O . THR A 1 112 ? -10.651 6.478 19.419 1.00 91.75 112 THR A O 1
ATOM 849 N N . THR A 1 113 ? -9.359 4.806 18.659 1.00 90.50 113 THR A N 1
ATOM 850 C CA . THR A 1 113 ? -10.470 3.857 18.524 1.00 90.50 113 THR A CA 1
ATOM 851 C C . THR A 1 113 ? -11.110 3.557 19.877 1.00 90.50 113 THR A C 1
ATOM 853 O O . THR A 1 113 ? -12.332 3.572 19.970 1.00 90.50 113 THR A O 1
ATOM 856 N N . TYR A 1 114 ? -10.312 3.372 20.931 1.00 91.44 114 TYR A N 1
ATOM 857 C CA . TYR A 1 114 ? -10.818 3.150 22.285 1.00 91.44 114 TYR A CA 1
ATOM 858 C C . TYR A 1 114 ? -11.548 4.374 22.857 1.00 91.44 114 TYR A C 1
ATOM 860 O O . TYR A 1 114 ? -12.698 4.265 23.270 1.00 91.44 114 TYR A O 1
ATOM 868 N N . LYS A 1 115 ? -10.912 5.554 22.865 1.00 90.25 115 LYS A N 1
ATOM 869 C CA . LYS A 1 115 ? -11.471 6.746 23.529 1.00 90.25 115 LYS A CA 1
ATOM 870 C C . LYS A 1 115 ? -12.623 7.385 22.764 1.00 90.25 115 LYS A C 1
ATOM 872 O O . LYS A 1 115 ? -13.574 7.867 23.371 1.00 90.25 115 LYS A O 1
ATOM 877 N N . PHE A 1 116 ? -12.532 7.422 21.438 1.00 88.06 116 PHE A N 1
ATOM 878 C CA . PHE A 1 116 ? -13.487 8.149 20.606 1.00 88.06 116 PHE A CA 1
ATOM 879 C C . PHE A 1 116 ? -14.408 7.219 19.812 1.00 88.06 116 PHE A C 1
ATOM 881 O O . PHE A 1 116 ? -15.291 7.707 19.109 1.00 88.06 116 PHE A O 1
ATOM 888 N N . GLY A 1 117 ? -14.240 5.896 19.893 1.00 86.31 117 GLY A N 1
ATOM 889 C CA . GLY A 1 117 ? -14.984 4.952 19.054 1.00 86.31 117 GLY A CA 1
ATOM 890 C C . GLY A 1 117 ? -14.568 5.022 17.582 1.00 86.31 117 GLY A C 1
ATOM 891 O O . GLY A 1 117 ? -15.323 4.628 16.702 1.00 86.31 117 GLY A O 1
ATOM 892 N N . GLY A 1 118 ? -13.400 5.581 17.272 1.00 90.75 118 GLY A N 1
ATOM 893 C CA . GLY A 1 118 ? -12.891 5.710 15.911 1.00 90.75 118 GLY A CA 1
ATOM 894 C C . GLY A 1 118 ? -11.726 6.690 15.836 1.00 90.75 118 GLY A C 1
ATOM 895 O O . GLY A 1 118 ? -11.615 7.604 16.648 1.00 90.75 118 GLY A O 1
ATOM 896 N N . THR A 1 119 ? -10.865 6.495 14.847 1.00 93.12 119 THR A N 1
ATOM 897 C CA . THR A 1 119 ? -9.767 7.407 14.518 1.00 93.12 119 THR A CA 1
ATOM 898 C C . THR A 1 119 ? -10.282 8.751 13.993 1.00 93.12 119 THR A C 1
ATOM 900 O O . THR A 1 119 ? -11.458 8.881 13.635 1.00 93.12 119 THR A O 1
ATOM 903 N N . LEU A 1 120 ? -9.419 9.769 13.927 1.00 92.12 120 LEU A N 1
ATOM 904 C CA . LEU A 1 120 ? -9.822 11.105 13.473 1.00 92.12 120 LEU A CA 1
ATOM 905 C C . LEU A 1 120 ? -10.349 11.082 12.032 1.00 92.12 120 LEU A C 1
ATOM 907 O O . LEU A 1 120 ? -11.390 11.676 11.752 1.00 92.12 120 LEU A O 1
ATOM 911 N N . GLY A 1 121 ? -9.716 10.320 11.138 1.00 88.88 121 GLY A N 1
ATOM 912 C CA . GLY A 1 121 ? -10.201 10.113 9.775 1.00 88.88 121 GLY A CA 1
ATOM 913 C C . GLY A 1 121 ? -11.581 9.456 9.749 1.00 88.88 121 GLY A C 1
ATOM 914 O O . GLY A 1 121 ? -12.487 9.931 9.063 1.00 88.88 121 GLY A O 1
ATOM 915 N N . LYS A 1 122 ? -11.805 8.418 10.567 1.00 90.06 122 LYS A N 1
ATOM 916 C CA . LYS A 1 122 ? -13.130 7.785 10.708 1.00 90.06 122 LYS A CA 1
ATOM 917 C C . LYS A 1 122 ? -14.186 8.775 11.202 1.00 90.06 122 LYS A C 1
ATOM 919 O O . LYS A 1 122 ? -15.300 8.767 10.683 1.00 90.06 122 LYS A O 1
ATOM 924 N N . LYS A 1 123 ? -13.840 9.667 12.133 1.00 90.62 123 LYS A N 1
ATOM 925 C CA . LYS A 1 123 ? -14.745 10.717 12.628 1.00 90.62 123 LYS A CA 1
ATOM 926 C C . LYS A 1 123 ? -15.125 11.730 11.552 1.00 90.62 123 LYS A C 1
ATOM 928 O O . LYS A 1 123 ? -16.298 12.079 11.464 1.00 90.62 123 LYS A O 1
ATOM 933 N N . VAL A 1 124 ? -14.189 12.134 10.691 1.00 90.06 124 VAL A N 1
ATOM 934 C CA . VAL A 1 124 ? -14.480 13.020 9.544 1.00 90.06 124 VAL A CA 1
ATOM 935 C C . VAL A 1 124 ? -15.512 12.388 8.605 1.00 90.06 124 VAL A C 1
ATOM 937 O O . VAL A 1 124 ? -16.423 13.065 8.131 1.00 90.06 124 VAL A O 1
ATOM 940 N N . PHE A 1 125 ? -15.427 11.073 8.397 1.00 88.88 125 PHE A N 1
ATOM 941 C CA . PHE A 1 125 ? -16.403 10.310 7.612 1.00 88.88 125 PHE A CA 1
ATOM 942 C C . PHE A 1 125 ? -17.626 9.840 8.408 1.00 88.88 125 PHE A C 1
ATOM 944 O O . PHE A 1 125 ? -18.426 9.066 7.879 1.00 88.88 125 PHE A O 1
ATOM 951 N N . LYS A 1 126 ? -17.791 10.314 9.650 1.00 90.00 126 LYS A N 1
ATOM 952 C CA . LYS A 1 126 ? -18.941 10.007 10.513 1.00 90.00 126 LYS A CA 1
ATOM 953 C C . LYS A 1 126 ? -19.116 8.501 10.734 1.00 90.00 126 LYS A C 1
ATOM 955 O O . LYS A 1 126 ? -20.219 7.957 10.714 1.00 90.00 126 LYS A O 1
ATOM 960 N N . LEU A 1 127 ? -17.981 7.822 10.895 1.00 91.62 127 LEU A N 1
ATOM 961 C CA . LEU A 1 127 ? -17.881 6.397 11.170 1.00 91.62 127 LEU A CA 1
ATOM 962 C C . LEU A 1 127 ? -17.612 6.176 12.655 1.00 91.62 127 LEU A C 1
ATOM 964 O O . LEU A 1 127 ? -16.782 6.863 13.258 1.00 91.62 127 LEU A O 1
ATOM 968 N N . GLN A 1 128 ? -18.267 5.167 13.217 1.00 92.06 128 GLN A N 1
ATOM 969 C CA . GLN A 1 128 ? -18.071 4.753 14.599 1.00 92.06 128 GLN A CA 1
ATOM 970 C C . GLN A 1 128 ? -17.926 3.238 14.685 1.00 92.06 128 GLN A C 1
ATOM 972 O O . GLN A 1 128 ? -18.652 2.490 14.034 1.00 92.06 128 GLN A O 1
ATOM 977 N N . VAL A 1 129 ? -16.961 2.801 15.484 1.00 91.81 129 VAL A N 1
ATOM 978 C CA . VAL A 1 129 ? -16.721 1.410 15.845 1.00 91.81 129 VAL A CA 1
ATOM 979 C C . VAL A 1 129 ? -17.475 1.119 17.137 1.00 91.81 129 VAL A C 1
ATOM 981 O O . VAL A 1 129 ? -17.273 1.801 18.142 1.00 91.81 129 VAL A O 1
ATOM 984 N N . ILE A 1 130 ? -18.327 0.103 17.098 1.00 91.31 130 ILE A N 1
ATOM 985 C CA . ILE A 1 130 ? -19.125 -0.379 18.228 1.00 91.31 130 ILE A CA 1
ATOM 986 C C . ILE A 1 130 ? -18.868 -1.873 18.446 1.00 91.31 130 ILE A C 1
ATOM 988 O O . ILE A 1 130 ? -18.416 -2.569 17.534 1.00 91.31 130 ILE A O 1
ATOM 992 N N . SER A 1 131 ? -19.132 -2.367 19.654 1.00 91.56 131 SER A N 1
ATOM 993 C CA . SER A 1 131 ? -19.224 -3.806 19.932 1.00 91.56 131 SER A CA 1
ATOM 994 C C . SER A 1 131 ? -20.399 -4.421 19.162 1.00 91.56 131 SER A C 1
ATOM 996 O O . SER A 1 131 ? -21.342 -3.710 18.812 1.00 91.56 131 SER A O 1
ATOM 998 N N . GLU A 1 132 ? -20.381 -5.735 18.939 1.00 87.75 132 GLU A N 1
ATOM 999 C CA . GLU A 1 132 ? -21.555 -6.484 18.453 1.00 87.75 132 GLU A CA 1
ATOM 1000 C C . GLU A 1 132 ? -22.789 -6.264 19.344 1.00 87.75 132 GLU A C 1
ATOM 1002 O O . GLU A 1 132 ? -23.890 -6.061 18.840 1.00 87.75 132 GLU A O 1
ATOM 1007 N N . ASP A 1 133 ? -22.581 -6.128 20.656 1.00 86.00 133 ASP A N 1
ATOM 1008 C CA . ASP A 1 133 ? -23.625 -5.799 21.642 1.00 86.00 133 ASP A CA 1
ATOM 1009 C C . ASP A 1 133 ? -24.107 -4.336 21.571 1.00 86.00 133 ASP A C 1
ATOM 1011 O O . ASP A 1 133 ? -24.778 -3.847 22.476 1.00 86.00 133 ASP A O 1
ATOM 1015 N N . SER A 1 134 ? -23.701 -3.582 20.544 1.00 81.69 134 SER A N 1
ATOM 1016 C CA . SER A 1 134 ? -23.953 -2.140 20.383 1.00 81.69 134 SER A CA 1
ATOM 1017 C C . SER A 1 134 ? -23.392 -1.241 21.497 1.00 81.69 134 SER A C 1
ATOM 1019 O O . SER A 1 134 ? -23.648 -0.038 21.519 1.00 81.69 134 SER A O 1
ATOM 1021 N N . ALA A 1 135 ? -22.569 -1.795 22.388 1.00 86.62 135 ALA A N 1
ATOM 1022 C CA . ALA A 1 135 ? -21.850 -1.056 23.418 1.00 86.62 135 ALA A CA 1
ATOM 1023 C C . ALA A 1 135 ? -20.594 -0.348 22.861 1.00 86.62 135 ALA A C 1
ATOM 1025 O O . ALA A 1 135 ? -20.050 -0.758 21.825 1.00 86.62 135 ALA A O 1
ATOM 1026 N N . PRO A 1 136 ? -20.074 0.684 23.556 1.00 87.81 136 PRO A N 1
ATOM 1027 C CA . PRO A 1 136 ? -18.764 1.253 23.258 1.00 87.81 136 PRO A CA 1
ATOM 1028 C C . PRO A 1 136 ? -17.659 0.191 23.292 1.00 87.81 136 PRO A C 1
ATOM 1030 O O . PRO A 1 136 ? -17.709 -0.770 24.062 1.00 87.81 136 PRO A O 1
ATOM 1033 N N . ILE A 1 137 ? -16.637 0.364 22.455 1.00 90.81 137 ILE A N 1
ATOM 1034 C CA . ILE A 1 137 ? -15.538 -0.597 22.370 1.00 90.81 137 ILE A CA 1
ATOM 1035 C C . ILE A 1 137 ? -14.668 -0.565 23.637 1.00 90.81 137 ILE A C 1
ATOM 1037 O O . ILE A 1 137 ? -14.209 0.483 24.084 1.00 90.81 137 ILE A O 1
ATOM 1041 N N . THR A 1 138 ? -14.390 -1.738 24.199 1.00 91.38 138 THR A N 1
ATOM 1042 C CA . THR A 1 138 ? -13.427 -1.901 25.298 1.00 91.38 138 THR A CA 1
ATOM 1043 C C . THR A 1 138 ? -11.986 -1.833 24.790 1.00 91.38 138 THR A C 1
ATOM 1045 O O . THR A 1 138 ? -11.708 -2.207 23.649 1.00 91.38 138 THR A O 1
ATOM 1048 N N . PHE A 1 139 ? -11.040 -1.458 25.652 1.00 91.88 139 PHE A N 1
ATOM 1049 C CA . PHE A 1 139 ? -9.621 -1.344 25.292 1.00 91.88 139 PHE A CA 1
ATOM 1050 C C . PHE A 1 139 ? -9.029 -2.641 24.706 1.00 91.88 139 PHE A C 1
ATOM 1052 O O . PHE A 1 139 ? -8.318 -2.597 23.705 1.00 91.88 139 PHE A O 1
ATOM 1059 N N . SER A 1 140 ? -9.389 -3.802 25.265 1.00 91.94 140 SER A N 1
ATOM 1060 C CA . SER A 1 140 ? -8.966 -5.120 24.768 1.00 91.94 140 SER A CA 1
ATOM 1061 C C . SER A 1 140 ? -9.441 -5.382 23.336 1.00 91.94 140 SER A C 1
ATOM 1063 O O . SER A 1 140 ? -8.632 -5.705 22.468 1.00 91.94 140 SER A O 1
ATOM 1065 N N . LYS A 1 141 ? -10.734 -5.167 23.061 1.00 91.75 141 LYS A N 1
ATOM 1066 C CA . LYS A 1 141 ? -11.303 -5.261 21.706 1.00 91.75 141 LYS A CA 1
ATOM 1067 C C . LYS A 1 141 ? -10.614 -4.299 20.734 1.00 91.75 141 LYS A C 1
ATOM 1069 O O . LYS A 1 141 ? -10.317 -4.696 19.613 1.00 91.75 141 LYS A O 1
ATOM 1074 N N . ALA A 1 142 ? -10.300 -3.070 21.155 1.00 91.81 142 ALA A N 1
ATOM 1075 C CA . ALA A 1 142 ? -9.575 -2.111 20.316 1.00 91.81 142 ALA A CA 1
ATOM 1076 C C . ALA A 1 142 ? -8.158 -2.600 19.962 1.00 91.81 142 ALA A C 1
ATOM 1078 O O . ALA A 1 142 ? -7.761 -2.512 18.802 1.00 91.81 142 ALA A O 1
ATOM 1079 N N . ILE A 1 143 ? -7.424 -3.175 20.923 1.00 93.69 143 ILE A N 1
ATOM 1080 C CA . ILE A 1 143 ? -6.108 -3.783 20.678 1.00 93.69 143 ILE A CA 1
ATOM 1081 C C . ILE A 1 143 ? -6.222 -4.963 19.715 1.00 93.69 143 ILE A C 1
ATOM 1083 O O . ILE A 1 143 ? -5.523 -4.983 18.708 1.00 93.69 143 ILE A O 1
ATOM 1087 N N . ILE A 1 144 ? -7.103 -5.929 19.986 1.00 92.94 144 ILE A N 1
ATOM 1088 C CA . ILE A 1 144 ? -7.256 -7.138 19.158 1.00 92.94 144 ILE A CA 1
ATOM 1089 C C . ILE A 1 144 ? -7.619 -6.761 17.718 1.00 92.94 144 ILE A C 1
ATOM 1091 O O . ILE A 1 144 ? -7.058 -7.294 16.759 1.00 92.94 144 ILE A O 1
ATOM 1095 N N . ARG A 1 145 ? -8.522 -5.792 17.567 1.00 90.94 145 ARG A N 1
ATOM 1096 C CA . ARG A 1 145 ? -8.955 -5.272 16.273 1.00 90.94 145 ARG A CA 1
ATOM 1097 C C . ARG A 1 145 ? -7.803 -4.639 15.496 1.00 90.94 145 ARG A C 1
ATOM 1099 O O . ARG A 1 145 ? -7.597 -4.960 14.328 1.00 90.94 145 ARG A O 1
ATOM 1106 N N . GLU A 1 146 ? -7.107 -3.690 16.118 1.00 90.25 146 GLU A N 1
ATOM 1107 C CA . GLU A 1 146 ? -6.147 -2.824 15.431 1.00 90.25 146 GLU A CA 1
ATOM 1108 C C . GLU A 1 146 ? -4.767 -3.477 15.287 1.00 90.25 146 GLU A C 1
ATOM 1110 O O . GLU A 1 146 ? -4.065 -3.160 14.331 1.00 90.25 146 GLU A O 1
ATOM 1115 N N . ILE A 1 147 ? -4.406 -4.407 16.182 1.00 91.12 147 ILE A N 1
ATOM 1116 C CA . ILE A 1 147 ? -3.099 -5.066 16.196 1.00 91.12 147 ILE A CA 1
ATOM 1117 C C . ILE A 1 147 ? -3.144 -6.415 15.449 1.00 91.12 147 ILE A C 1
ATOM 1119 O O . ILE A 1 147 ? -2.902 -6.424 14.239 1.00 91.12 147 ILE A O 1
ATOM 1123 N N . PRO A 1 148 ? -3.479 -7.564 16.075 1.00 90.94 148 PRO A N 1
ATOM 1124 C CA . PRO A 1 148 ? -3.440 -8.851 15.387 1.00 90.94 148 PRO A CA 1
ATOM 1125 C C . PRO A 1 148 ? -4.488 -8.943 14.274 1.00 90.94 148 PRO A C 1
ATOM 1127 O O . PRO A 1 148 ? -4.188 -9.478 13.211 1.00 90.94 148 PRO A O 1
ATOM 1130 N N . GLY A 1 149 ? -5.684 -8.371 14.453 1.00 87.69 149 GLY A N 1
ATOM 1131 C CA . GLY A 1 149 ? -6.749 -8.428 13.451 1.00 87.69 149 GLY A CA 1
ATOM 1132 C C . GLY A 1 149 ? -6.331 -7.818 12.114 1.00 87.69 149 GLY A C 1
ATOM 1133 O O . GLY A 1 149 ? -6.509 -8.436 11.058 1.00 87.69 149 GLY A O 1
ATOM 1134 N N . LYS A 1 150 ? -5.735 -6.622 12.146 1.00 86.56 150 LYS A N 1
ATOM 1135 C CA . LYS A 1 150 ? -5.232 -5.947 10.942 1.00 86.56 150 LYS A CA 1
ATOM 1136 C C . LYS A 1 150 ? -3.995 -6.617 10.348 1.00 86.56 150 LYS A C 1
ATOM 1138 O O . LYS A 1 150 ? -3.910 -6.686 9.120 1.00 86.56 150 LYS A O 1
ATOM 1143 N N . ILE A 1 151 ? -3.082 -7.135 11.176 1.00 89.06 151 ILE A N 1
ATOM 1144 C CA . ILE A 1 151 ? -1.914 -7.901 10.701 1.00 89.06 151 ILE A CA 1
ATOM 1145 C C . ILE A 1 151 ? -2.385 -9.126 9.933 1.00 89.06 151 ILE A C 1
ATOM 1147 O O . ILE A 1 151 ? -2.032 -9.287 8.770 1.00 89.06 151 ILE A O 1
ATOM 1151 N N . ILE A 1 152 ? -3.229 -9.953 10.553 1.00 89.81 152 ILE A N 1
ATOM 1152 C CA . ILE A 1 152 ? -3.731 -11.191 9.951 1.00 89.81 152 ILE A CA 1
ATOM 1153 C C . ILE A 1 152 ? -4.500 -10.868 8.670 1.00 89.81 152 ILE A C 1
ATOM 1155 O O . ILE A 1 152 ? -4.246 -11.490 7.644 1.00 89.81 152 ILE A O 1
ATOM 1159 N N . SER A 1 153 ? -5.366 -9.845 8.695 1.00 87.00 153 SER A N 1
ATOM 1160 C CA . SER A 1 153 ? -6.100 -9.392 7.504 1.00 87.00 153 SER A CA 1
ATOM 1161 C C . SER A 1 153 ? -5.171 -8.987 6.352 1.00 87.00 153 SER A C 1
ATOM 1163 O O . SER A 1 153 ? -5.530 -9.188 5.193 1.00 87.00 153 SER A O 1
ATOM 1165 N N . GLY A 1 154 ? -3.998 -8.418 6.656 1.00 83.62 154 GLY A N 1
ATOM 1166 C CA . GLY A 1 154 ? -2.968 -8.071 5.675 1.00 83.62 154 GLY A CA 1
ATOM 1167 C C . GLY A 1 154 ? -2.163 -9.278 5.188 1.00 83.62 154 GLY A C 1
ATOM 1168 O O . GLY A 1 154 ? -1.937 -9.396 3.987 1.00 83.62 154 GLY A O 1
ATOM 1169 N N . LEU A 1 155 ? -1.793 -10.194 6.091 1.00 88.56 155 LEU A N 1
ATOM 1170 C CA . LEU A 1 155 ? -1.014 -11.402 5.784 1.00 88.56 155 LEU A CA 1
ATOM 1171 C C . LEU A 1 155 ? -1.729 -12.329 4.799 1.00 88.56 155 LEU A C 1
ATOM 1173 O O . LEU A 1 155 ? -1.086 -12.904 3.927 1.00 88.56 155 LEU A O 1
ATOM 1177 N N . ILE A 1 156 ? -3.059 -12.421 4.871 1.00 88.94 156 ILE A N 1
ATOM 1178 C CA . ILE A 1 156 ? -3.869 -13.169 3.896 1.00 88.94 156 ILE A CA 1
ATOM 1179 C C . ILE A 1 156 ? -4.097 -12.383 2.592 1.00 88.94 156 ILE A C 1
ATOM 1181 O O . ILE A 1 156 ? -5.198 -12.379 2.047 1.00 88.94 156 ILE A O 1
ATOM 1185 N N . LEU A 1 157 ? -3.074 -11.669 2.110 1.00 82.88 157 LEU A N 1
ATOM 1186 C CA . LEU A 1 157 ? -3.097 -10.851 0.887 1.00 82.88 157 LEU A CA 1
ATOM 1187 C C . LEU A 1 157 ? -4.251 -9.834 0.840 1.00 82.88 157 LEU A C 1
ATOM 1189 O O . LEU A 1 157 ? -4.807 -9.536 -0.215 1.00 82.88 157 LEU A O 1
ATOM 1193 N N . GLY A 1 158 ? -4.651 -9.308 1.998 1.00 82.69 158 GLY A N 1
ATOM 1194 C CA . GLY A 1 158 ? -5.741 -8.340 2.095 1.00 82.69 158 GLY A CA 1
ATOM 1195 C C . GLY A 1 158 ? -7.154 -8.928 1.988 1.00 82.69 158 GLY A C 1
ATOM 1196 O O . GLY A 1 158 ? -8.124 -8.172 2.086 1.00 82.69 158 GLY A O 1
ATOM 1197 N N . ILE A 1 159 ? -7.309 -10.253 1.861 1.00 85.12 159 ILE A N 1
ATOM 1198 C CA . ILE A 1 159 ? -8.623 -10.922 1.790 1.00 85.12 159 ILE A CA 1
ATOM 1199 C C . ILE A 1 159 ? -9.480 -10.569 3.013 1.00 85.12 159 ILE A C 1
ATOM 1201 O O . ILE A 1 159 ? -10.672 -10.287 2.882 1.00 85.12 159 ILE A O 1
ATOM 1205 N N . GLY A 1 160 ? -8.865 -10.467 4.195 1.00 83.31 160 GLY A N 1
ATOM 1206 C CA . GLY A 1 160 ? -9.561 -10.104 5.431 1.00 83.31 160 GLY A CA 1
ATOM 1207 C C . GLY A 1 160 ? -10.169 -8.700 5.411 1.00 83.31 160 GLY A C 1
ATOM 1208 O O . GLY A 1 160 ? -11.154 -8.447 6.105 1.00 83.31 160 GLY A O 1
ATOM 1209 N N . TYR A 1 161 ? -9.635 -7.791 4.591 1.00 85.62 161 TYR A N 1
ATOM 1210 C CA . TYR A 1 161 ? -10.234 -6.479 4.350 1.00 85.62 161 TYR A CA 1
ATOM 1211 C C . TYR A 1 161 ? -11.321 -6.529 3.269 1.00 85.62 161 TYR A C 1
ATOM 1213 O O . TYR A 1 161 ? -12.329 -5.832 3.393 1.00 85.62 161 TYR A O 1
ATOM 1221 N N . LEU A 1 162 ? -11.156 -7.372 2.244 1.00 85.44 162 LEU A N 1
ATOM 1222 C CA . LEU A 1 162 ? -12.135 -7.544 1.163 1.00 85.44 162 LEU A CA 1
ATOM 1223 C C . LEU A 1 162 ? -13.449 -8.175 1.639 1.00 85.44 162 LEU A C 1
ATOM 1225 O O . LEU A 1 162 ? -14.498 -7.870 1.073 1.00 85.44 162 LEU A O 1
ATOM 1229 N N . MET A 1 163 ? -13.434 -8.966 2.718 1.00 87.06 163 MET A N 1
ATOM 1230 C CA . MET A 1 163 ? -14.649 -9.515 3.350 1.00 87.06 163 MET A CA 1
ATOM 1231 C C . MET A 1 163 ? -15.709 -8.440 3.656 1.00 87.06 163 MET A C 1
ATOM 1233 O O . MET A 1 163 ? -16.906 -8.686 3.499 1.00 87.06 163 MET A O 1
ATOM 1237 N N . VAL A 1 164 ? -15.278 -7.212 3.972 1.00 88.12 164 VAL A N 1
ATOM 1238 C CA . VAL A 1 164 ? -16.158 -6.054 4.209 1.00 88.12 164 VAL A CA 1
ATOM 1239 C C . VAL A 1 164 ? -17.053 -5.757 3.002 1.00 88.12 164 VAL A C 1
ATOM 1241 O O . VAL A 1 164 ? -18.173 -5.280 3.171 1.00 88.12 164 VAL A O 1
ATOM 1244 N N . ALA A 1 165 ? -16.584 -5.998 1.775 1.00 84.81 165 ALA A N 1
ATOM 1245 C CA . ALA A 1 165 ? -17.360 -5.724 0.570 1.00 84.81 165 ALA A CA 1
ATOM 1246 C C . ALA A 1 165 ? -18.537 -6.703 0.412 1.00 84.81 165 ALA A C 1
ATOM 1248 O O . ALA A 1 165 ? -19.639 -6.273 0.053 1.00 84.81 165 ALA A O 1
ATOM 1249 N N . PHE A 1 166 ? -18.320 -7.976 0.753 1.00 84.81 166 PHE A N 1
ATOM 1250 C CA . PHE A 1 166 ? -19.251 -9.082 0.505 1.00 84.81 166 PHE A CA 1
ATOM 1251 C C . PHE A 1 166 ? -20.159 -9.414 1.697 1.00 84.81 166 PHE A C 1
ATOM 1253 O O . PHE A 1 166 ? -21.267 -9.905 1.498 1.00 84.81 166 PHE A O 1
ATOM 1260 N N . SER A 1 167 ? -19.737 -9.112 2.927 1.00 85.44 167 SER A N 1
ATOM 1261 C CA . SER A 1 167 ? -20.537 -9.378 4.127 1.00 85.44 167 SER A CA 1
ATOM 1262 C C . SER A 1 167 ? -21.788 -8.484 4.200 1.00 85.44 167 SER A C 1
ATOM 1264 O O . SER A 1 167 ? -21.752 -7.303 3.823 1.00 85.44 167 SER A O 1
ATOM 1266 N N . LYS A 1 168 ? -22.903 -9.041 4.703 1.00 81.56 168 LYS A N 1
ATOM 1267 C CA . LYS A 1 168 ? -24.171 -8.316 4.925 1.00 81.56 168 LYS A CA 1
ATOM 1268 C C . LYS A 1 168 ? -23.999 -7.203 5.962 1.00 81.56 168 LYS A C 1
ATOM 1270 O O . LYS A 1 168 ? -24.427 -6.078 5.727 1.00 81.56 168 LYS A O 1
ATOM 1275 N N . GLU A 1 169 ? -23.268 -7.494 7.033 1.00 83.38 169 GLU A N 1
ATOM 1276 C CA . GLU A 1 169 ? -22.949 -6.557 8.123 1.00 83.38 169 GLU A CA 1
ATOM 1277 C C . GLU A 1 169 ? -21.675 -5.744 7.837 1.00 83.38 169 GLU A C 1
ATOM 1279 O O . GLU A 1 169 ? -21.192 -4.968 8.662 1.00 83.38 169 GLU A O 1
ATOM 1284 N N . LYS A 1 170 ? -21.112 -5.901 6.629 1.00 87.25 170 LYS A N 1
ATOM 1285 C CA . LYS A 1 170 ? -19.868 -5.255 6.193 1.00 87.25 170 LYS A CA 1
ATOM 1286 C C . LYS A 1 170 ? -18.719 -5.499 7.179 1.00 87.25 170 LYS A C 1
ATOM 1288 O O . LYS A 1 170 ? -17.905 -4.610 7.399 1.00 87.25 170 LYS A O 1
ATOM 1293 N N . GLN A 1 171 ? -18.627 -6.678 7.785 1.00 88.75 171 GLN A N 1
ATOM 1294 C CA . GLN A 1 171 ? -17.526 -7.026 8.686 1.00 88.75 171 GLN A CA 1
ATOM 1295 C C . GLN A 1 171 ? -16.305 -7.547 7.921 1.00 88.75 171 GLN A C 1
ATOM 1297 O O . GLN A 1 171 ? -16.429 -8.308 6.961 1.00 88.75 171 GLN A O 1
ATOM 1302 N N . GLY A 1 172 ? -15.116 -7.113 8.340 1.00 88.75 172 GLY A N 1
ATOM 1303 C CA . GLY A 1 172 ? -13.840 -7.697 7.929 1.00 88.75 172 GLY A CA 1
ATOM 1304 C C . GLY A 1 172 ? -13.356 -8.763 8.911 1.00 88.75 172 GLY A C 1
ATOM 1305 O O . GLY A 1 172 ? -13.887 -8.898 10.009 1.00 88.75 172 GLY A O 1
ATOM 1306 N N . LEU A 1 173 ? -12.284 -9.474 8.568 1.00 89.69 173 LEU A N 1
ATOM 1307 C CA . LEU A 1 173 ? -11.695 -10.475 9.467 1.00 89.69 173 LEU A CA 1
ATOM 1308 C C . LEU A 1 173 ? -11.248 -9.864 10.808 1.00 89.69 173 LEU A C 1
ATOM 1310 O O . LEU A 1 173 ? -11.473 -10.434 11.869 1.00 89.69 173 LEU A O 1
ATOM 1314 N N . HIS A 1 174 ? -10.672 -8.663 10.763 1.00 89.25 174 HIS A N 1
ATOM 1315 C CA . HIS A 1 174 ? -10.294 -7.894 11.952 1.00 89.25 174 HIS A CA 1
ATOM 1316 C C . HIS A 1 174 ? -11.493 -7.430 12.793 1.00 89.25 174 HIS A C 1
ATOM 1318 O O . HIS A 1 174 ? -11.349 -7.228 13.996 1.00 89.25 174 HIS A O 1
ATOM 1324 N N . ASP A 1 175 ? -12.659 -7.242 12.166 1.00 88.19 175 ASP A N 1
ATOM 1325 C CA . ASP A 1 175 ? -13.901 -6.883 12.853 1.00 88.19 175 ASP A CA 1
ATOM 1326 C C . ASP A 1 175 ? -14.468 -8.098 13.591 1.00 88.19 175 ASP A C 1
ATOM 1328 O O . ASP A 1 175 ? -14.787 -7.983 14.773 1.00 88.19 175 ASP A O 1
ATOM 1332 N N . HIS A 1 176 ? -14.508 -9.252 12.910 1.00 89.62 176 HIS A N 1
ATOM 1333 C CA . HIS A 1 176 ? -14.947 -10.533 13.468 1.00 89.62 176 HIS A CA 1
ATOM 1334 C C . HIS A 1 176 ? -14.066 -10.989 14.630 1.00 89.62 176 HIS A C 1
ATOM 1336 O O . HIS A 1 176 ? -14.578 -11.379 15.672 1.00 89.62 176 HIS A O 1
ATOM 1342 N N . LEU A 1 177 ? -12.740 -10.889 14.492 1.00 89.81 177 LEU A N 1
ATOM 1343 C CA . LEU A 1 177 ? -11.815 -11.298 15.553 1.00 89.81 177 LEU A CA 1
ATOM 1344 C C . LEU A 1 177 ? -12.008 -10.484 16.843 1.00 89.81 177 LEU A C 1
ATOM 1346 O O . LEU A 1 177 ? -11.765 -10.982 17.938 1.00 89.81 177 LEU A O 1
ATOM 1350 N N . ALA A 1 178 ? -12.430 -9.227 16.714 1.00 89.06 178 ALA A N 1
ATOM 1351 C CA . ALA A 1 178 ? -12.660 -8.338 17.845 1.00 89.06 178 ALA A CA 1
ATOM 1352 C C . ALA A 1 178 ? -14.125 -8.288 18.313 1.00 89.06 178 ALA A C 1
ATOM 1354 O O . ALA A 1 178 ? -14.402 -7.633 19.320 1.00 89.06 178 ALA A O 1
ATOM 1355 N N . GLY A 1 179 ? -15.055 -8.926 17.594 1.00 89.81 179 GLY A N 1
ATOM 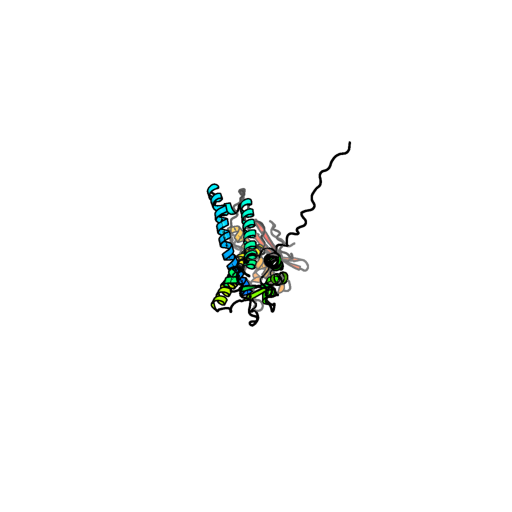1356 C CA . GLY A 1 179 ? -16.496 -8.825 17.838 1.00 89.81 179 GLY A CA 1
ATOM 1357 C C . GLY A 1 179 ? -16.993 -7.378 17.765 1.00 89.81 179 GLY A C 1
ATOM 1358 O O . GLY A 1 179 ? -17.517 -6.843 18.750 1.00 89.81 179 GLY A O 1
ATOM 1359 N N . THR A 1 180 ? -16.721 -6.696 16.645 1.00 91.38 180 THR A N 1
ATOM 1360 C CA . THR A 1 180 ? -17.028 -5.263 16.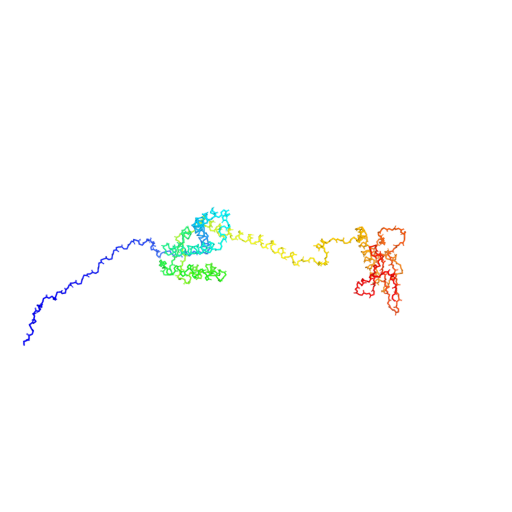457 1.00 91.38 180 THR A CA 1
ATOM 1361 C C . THR A 1 180 ? -17.671 -4.964 15.106 1.00 91.38 180 THR A C 1
ATOM 1363 O O . THR A 1 180 ? -17.390 -5.629 14.112 1.00 91.38 180 THR A O 1
ATOM 1366 N N . HIS A 1 181 ? -18.468 -3.895 15.045 1.00 91.12 181 HIS A N 1
ATOM 1367 C CA . HIS A 1 181 ? -19.071 -3.350 13.826 1.00 91.12 181 HIS A CA 1
ATOM 1368 C C . HIS A 1 181 ? -18.634 -1.911 13.582 1.00 91.12 181 HIS A C 1
ATOM 1370 O O . HIS A 1 181 ? -18.366 -1.161 14.519 1.00 91.12 181 HIS A O 1
ATOM 1376 N N . VAL A 1 182 ? -18.602 -1.504 12.309 1.00 91.31 182 VAL A N 1
ATOM 1377 C CA . VAL A 1 182 ? -18.432 -0.093 11.939 1.00 91.31 182 VAL A CA 1
ATOM 1378 C C . VAL A 1 182 ? -19.722 0.426 11.330 1.00 91.31 182 VAL A C 1
ATOM 1380 O O . VAL A 1 182 ? -20.113 0.027 10.227 1.00 91.31 182 VAL A O 1
ATOM 1383 N N . ILE A 1 183 ? -20.345 1.351 12.041 1.00 91.62 183 ILE A N 1
ATOM 1384 C CA . ILE A 1 183 ? -21.604 1.987 11.672 1.00 91.62 183 ILE A CA 1
ATOM 1385 C C . ILE A 1 183 ? -21.361 3.413 11.185 1.00 91.62 183 ILE A C 1
ATOM 1387 O O . ILE A 1 183 ? -20.319 4.020 11.451 1.00 91.62 183 ILE A O 1
ATOM 1391 N N . ARG A 1 184 ? -22.335 3.946 10.452 1.00 90.31 184 ARG A N 1
ATOM 1392 C CA . ARG A 1 184 ? -22.404 5.358 10.079 1.00 90.31 184 ARG A CA 1
ATOM 1393 C C . ARG A 1 184 ? -23.347 6.079 11.025 1.00 90.31 184 ARG A C 1
ATOM 1395 O O . ARG A 1 184 ? -24.463 5.613 11.234 1.00 90.31 184 ARG A O 1
ATOM 1402 N N . THR A 1 185 ? -22.920 7.224 11.540 1.00 86.38 185 THR A N 1
ATOM 1403 C CA . THR A 1 185 ? -23.779 8.076 12.372 1.00 86.38 185 THR A CA 1
ATOM 1404 C C . THR A 1 185 ? -24.649 9.011 11.531 1.00 86.38 185 THR A C 1
ATOM 1406 O O . THR A 1 185 ? -25.639 9.529 12.028 1.00 86.38 185 THR A O 1
ATOM 1409 N N . GLU A 1 186 ? -24.313 9.216 10.252 1.00 83.69 186 GLU A N 1
ATOM 1410 C CA . GLU A 1 186 ? -25.037 10.110 9.344 1.00 83.69 186 GLU A CA 1
ATOM 1411 C C . GLU A 1 186 ? -25.066 9.602 7.887 1.00 83.69 186 GLU A C 1
ATOM 1413 O O . GLU A 1 186 ? -24.198 8.818 7.477 1.00 83.69 186 GLU A O 1
ATOM 1418 N N . PRO A 1 187 ? -26.042 10.055 7.072 1.00 80.81 187 PRO A N 1
ATOM 1419 C CA . PRO A 1 187 ? -26.122 9.711 5.657 1.00 80.81 187 PRO A CA 1
ATOM 1420 C C . PRO A 1 187 ? -24.980 10.329 4.833 1.00 80.81 187 PRO A C 1
ATOM 1422 O O . PRO A 1 187 ? -24.481 11.422 5.097 1.00 80.81 187 PRO A O 1
ATOM 1425 N N . VAL A 1 188 ? -24.569 9.620 3.779 1.00 80.00 188 VAL A N 1
ATOM 1426 C CA . VAL A 1 188 ? -23.446 10.024 2.922 1.00 80.00 188 VAL A CA 1
ATOM 1427 C C . VAL A 1 188 ? -23.881 11.129 1.956 1.00 80.00 188 VAL A C 1
ATOM 1429 O O . VAL A 1 188 ? -24.671 10.886 1.044 1.00 80.00 188 VAL A O 1
ATOM 1432 N N . THR A 1 189 ? -23.310 12.325 2.107 1.00 86.38 189 THR A N 1
ATOM 1433 C CA . THR A 1 189 ? -23.543 13.450 1.183 1.00 86.38 189 THR A CA 1
ATOM 1434 C C . THR A 1 189 ? -22.821 13.260 -0.159 1.00 86.38 189 THR A C 1
ATOM 1436 O O . THR A 1 189 ? -21.855 12.498 -0.262 1.00 86.38 189 THR A O 1
ATOM 1439 N N . GLY A 1 190 ? -23.235 13.991 -1.203 1.00 84.62 190 GLY A N 1
ATOM 1440 C CA . GLY A 1 190 ? -22.562 13.966 -2.513 1.00 84.62 190 GLY A CA 1
ATOM 1441 C C . GLY A 1 190 ? -21.078 14.356 -2.442 1.00 84.62 190 GLY A C 1
ATOM 1442 O O . GLY A 1 190 ? -20.237 13.697 -3.051 1.00 84.62 190 GLY A O 1
ATOM 1443 N N . ARG A 1 191 ? -20.734 15.348 -1.609 1.00 85.19 191 ARG A N 1
ATOM 1444 C CA . ARG A 1 191 ? -19.339 15.750 -1.349 1.00 85.19 191 ARG A CA 1
ATOM 1445 C C . ARG A 1 191 ? -18.530 14.627 -0.708 1.00 85.19 191 ARG A C 1
ATOM 1447 O O . ARG A 1 191 ? -17.391 14.401 -1.096 1.00 85.19 191 ARG A O 1
ATOM 1454 N N . THR A 1 192 ? -19.128 13.886 0.225 1.00 84.25 192 THR A N 1
ATOM 1455 C CA . THR A 1 192 ? -18.481 12.725 0.845 1.00 84.25 192 THR A CA 1
ATOM 1456 C C . THR A 1 192 ? -18.211 11.627 -0.183 1.00 84.25 192 THR A C 1
ATOM 1458 O O . THR A 1 192 ? -17.135 11.042 -0.158 1.00 84.25 192 THR A O 1
ATOM 1461 N N . LYS A 1 193 ? -19.133 11.366 -1.124 1.00 84.38 193 LYS A N 1
ATOM 1462 C CA . LYS A 1 193 ? -18.897 10.398 -2.213 1.00 84.38 193 LYS A CA 1
ATOM 1463 C C . LYS A 1 193 ? -17.727 10.819 -3.102 1.00 84.38 193 LYS A C 1
ATOM 1465 O O . LYS A 1 193 ? -16.875 9.986 -3.396 1.00 84.38 193 LYS A O 1
ATOM 1470 N N . LEU A 1 194 ? -17.663 12.099 -3.477 1.00 85.19 194 LEU A N 1
ATOM 1471 C CA . LEU A 1 194 ? -16.548 12.646 -4.253 1.00 85.19 194 LEU A CA 1
ATOM 1472 C C . LEU A 1 194 ? -15.225 12.534 -3.484 1.00 85.19 194 LEU A C 1
ATOM 1474 O O . LEU A 1 194 ? -14.246 12.046 -4.033 1.00 85.19 194 LEU A O 1
ATOM 1478 N N . ALA A 1 195 ? -15.206 12.916 -2.204 1.00 85.69 195 ALA A N 1
ATOM 1479 C CA . ALA A 1 195 ? -14.023 12.793 -1.355 1.00 85.69 195 ALA A CA 1
ATOM 1480 C C . ALA A 1 195 ? -13.564 11.334 -1.233 1.00 85.69 195 ALA A C 1
ATOM 1482 O O . ALA A 1 195 ? -12.381 11.053 -1.369 1.00 85.69 195 ALA A O 1
ATOM 1483 N N . VAL A 1 196 ? -14.487 10.387 -1.046 1.00 86.62 196 VAL A N 1
ATOM 1484 C CA . VAL A 1 196 ? -14.161 8.953 -1.036 1.00 86.62 196 VAL A CA 1
ATOM 1485 C C . VAL A 1 196 ? -13.581 8.521 -2.381 1.00 86.62 196 VAL A C 1
ATOM 1487 O O . VAL A 1 196 ? -12.564 7.836 -2.398 1.00 86.62 196 VAL A O 1
ATOM 1490 N N . PHE A 1 197 ? -14.180 8.928 -3.502 1.00 85.75 197 PHE A N 1
ATOM 1491 C CA . PHE A 1 197 ? -13.673 8.598 -4.835 1.00 85.75 197 PHE A CA 1
ATOM 1492 C C . PHE A 1 197 ? -12.246 9.123 -5.039 1.00 85.75 197 PHE A C 1
ATOM 1494 O O . PHE A 1 197 ? -11.356 8.351 -5.386 1.00 85.75 197 PHE A O 1
ATOM 1501 N N . VAL A 1 198 ? -12.003 10.399 -4.730 1.00 86.44 198 VAL A N 1
ATOM 1502 C CA . VAL A 1 198 ? -10.678 11.023 -4.850 1.00 86.44 198 VAL A CA 1
ATOM 1503 C C . VAL A 1 198 ? -9.673 10.380 -3.895 1.00 86.44 198 VAL A C 1
ATOM 1505 O O . VAL A 1 198 ? -8.570 10.074 -4.310 1.00 86.44 198 VAL A O 1
ATOM 1508 N N . LEU A 1 199 ? -10.023 10.104 -2.640 1.00 86.25 199 LEU A N 1
ATOM 1509 C CA . LEU A 1 199 ? -9.068 9.549 -1.671 1.00 86.25 199 LEU A CA 1
ATOM 1510 C C . LEU A 1 199 ? -8.812 8.047 -1.839 1.00 86.25 199 LEU A C 1
ATOM 1512 O O . LEU A 1 199 ? -7.866 7.532 -1.252 1.00 86.25 199 LEU A O 1
ATOM 1516 N N . THR A 1 200 ? -9.641 7.323 -2.596 1.00 81.44 200 THR A N 1
ATOM 1517 C CA . THR A 1 200 ? -9.484 5.866 -2.766 1.00 81.44 200 THR A CA 1
ATOM 1518 C C . THR A 1 200 ? -9.105 5.469 -4.180 1.00 81.44 200 THR A C 1
ATOM 1520 O O . THR A 1 200 ? -8.140 4.734 -4.353 1.00 81.44 200 THR A O 1
ATOM 1523 N N . ILE A 1 201 ? -9.805 5.966 -5.199 1.00 82.81 201 ILE A N 1
ATOM 1524 C CA . ILE A 1 201 ? -9.578 5.556 -6.587 1.00 82.81 201 ILE A CA 1
ATOM 1525 C C . ILE A 1 201 ? -8.348 6.250 -7.167 1.00 82.81 201 ILE A C 1
ATOM 1527 O O . ILE A 1 201 ? -7.561 5.598 -7.846 1.00 82.81 201 ILE A O 1
ATOM 1531 N N . PHE A 1 202 ? -8.133 7.536 -6.870 1.00 82.25 202 PHE A N 1
ATOM 1532 C CA . PHE A 1 202 ? -6.989 8.272 -7.416 1.00 82.25 202 PHE A CA 1
ATOM 1533 C C . PHE A 1 202 ? -5.632 7.698 -6.965 1.00 82.25 202 PHE A C 1
ATOM 1535 O O . PHE A 1 202 ? -4.803 7.459 -7.840 1.00 82.25 202 PHE A O 1
ATOM 1542 N N . PRO A 1 203 ? -5.385 7.382 -5.673 1.00 81.12 203 PRO A N 1
ATOM 1543 C CA . PRO A 1 203 ? -4.120 6.774 -5.258 1.00 81.12 203 PRO A CA 1
ATOM 1544 C C . PRO A 1 203 ? -3.921 5.371 -5.831 1.00 81.12 203 PRO A C 1
ATOM 1546 O O . PRO A 1 203 ? -2.801 5.021 -6.182 1.00 81.12 203 PRO A O 1
ATOM 1549 N N . ILE A 1 204 ? -4.992 4.576 -5.955 1.00 83.06 204 ILE A N 1
ATOM 1550 C CA . ILE A 1 204 ? -4.923 3.239 -6.563 1.00 83.06 204 ILE A CA 1
ATOM 1551 C C . ILE A 1 204 ? -4.559 3.358 -8.043 1.00 83.06 204 ILE A C 1
ATOM 1553 O O . ILE A 1 204 ? -3.646 2.680 -8.501 1.00 83.06 204 ILE A O 1
ATOM 1557 N N . LEU A 1 205 ? -5.228 4.244 -8.784 1.00 86.62 205 LEU A N 1
ATOM 1558 C CA . LEU A 1 205 ? -4.935 4.482 -10.195 1.00 86.62 205 LEU A CA 1
ATOM 1559 C C . LEU A 1 205 ? -3.509 5.011 -10.379 1.00 86.62 205 LEU A C 1
ATOM 1561 O O . LEU A 1 205 ? -2.781 4.515 -11.233 1.00 86.62 205 LEU A O 1
ATOM 1565 N N . PHE A 1 206 ? -3.089 5.963 -9.546 1.00 86.44 206 PHE A N 1
ATOM 1566 C CA . PHE A 1 206 ? -1.727 6.488 -9.542 1.00 86.44 206 PHE A CA 1
ATOM 1567 C C . PHE A 1 206 ? -0.696 5.391 -9.256 1.00 86.44 206 PHE A C 1
ATOM 1569 O O . PHE A 1 206 ? 0.301 5.303 -9.964 1.00 86.44 206 PHE A O 1
ATOM 1576 N N . LEU A 1 207 ? -0.948 4.519 -8.274 1.00 85.31 207 LEU A N 1
ATOM 1577 C CA . LEU A 1 207 ? -0.077 3.388 -7.957 1.00 85.31 207 LEU A CA 1
ATOM 1578 C C . LEU A 1 207 ? -0.001 2.399 -9.122 1.00 85.31 207 LEU A C 1
ATOM 1580 O O . LEU A 1 207 ? 1.092 1.966 -9.465 1.00 85.31 207 LEU A O 1
ATOM 1584 N N . VAL A 1 208 ? -1.128 2.060 -9.753 1.00 88.69 208 VAL A N 1
ATOM 1585 C CA . VAL A 1 208 ? -1.147 1.181 -10.932 1.00 88.69 208 VAL A CA 1
ATOM 1586 C C . VAL A 1 208 ? -0.345 1.805 -12.070 1.00 88.69 208 VAL A C 1
ATOM 1588 O O . VAL A 1 208 ? 0.498 1.128 -12.650 1.00 88.69 208 VAL A O 1
ATOM 1591 N N . ILE A 1 209 ? -0.539 3.095 -12.355 1.00 91.00 209 ILE A N 1
ATOM 1592 C CA . ILE A 1 209 ? 0.237 3.816 -13.372 1.00 91.00 209 ILE A CA 1
ATOM 1593 C C . ILE A 1 209 ? 1.726 3.812 -13.014 1.00 91.00 209 ILE A C 1
ATOM 1595 O O . ILE A 1 209 ? 2.543 3.495 -13.868 1.00 91.00 209 ILE A O 1
ATOM 1599 N N . LEU A 1 210 ? 2.095 4.100 -11.765 1.00 89.69 210 LEU A N 1
ATOM 1600 C CA . LEU A 1 210 ? 3.484 4.087 -11.302 1.00 89.69 210 LEU A CA 1
ATOM 1601 C C . LEU A 1 210 ? 4.116 2.697 -11.446 1.00 89.69 210 LEU A C 1
ATOM 1603 O O . LEU A 1 210 ? 5.228 2.575 -11.953 1.00 89.69 210 LEU A O 1
ATOM 1607 N N . VAL A 1 211 ? 3.400 1.646 -11.040 1.00 90.06 211 VAL A N 1
ATOM 1608 C CA . VAL A 1 211 ? 3.845 0.258 -11.199 1.00 90.06 211 VAL A CA 1
ATOM 1609 C C . VAL A 1 211 ? 4.017 -0.068 -12.674 1.00 90.06 211 VAL A C 1
ATOM 1611 O O . VAL A 1 211 ? 5.032 -0.650 -13.024 1.00 90.06 211 VAL A O 1
ATOM 1614 N N . LEU A 1 212 ? 3.101 0.346 -13.551 1.00 90.31 212 LEU A N 1
ATOM 1615 C CA . LEU A 1 212 ? 3.263 0.169 -14.994 1.00 90.31 212 LEU A CA 1
ATOM 1616 C C . LEU A 1 212 ? 4.468 0.953 -15.526 1.00 90.31 212 LEU A C 1
ATOM 1618 O O . LEU A 1 212 ? 5.239 0.399 -16.296 1.00 90.31 212 LEU A O 1
ATOM 1622 N N . LEU A 1 213 ? 4.693 2.189 -15.080 1.00 90.81 213 LEU A N 1
ATOM 1623 C CA . LEU A 1 213 ? 5.839 3.006 -15.490 1.00 90.81 213 LEU A CA 1
ATOM 1624 C C . LEU A 1 213 ? 7.185 2.444 -15.025 1.00 90.81 213 LEU A C 1
ATOM 1626 O O . LEU A 1 213 ? 8.183 2.677 -15.693 1.00 90.81 213 LEU A O 1
ATOM 1630 N N . VAL A 1 214 ? 7.232 1.716 -13.907 1.00 88.94 214 VAL A N 1
ATOM 1631 C CA . VAL A 1 214 ? 8.456 1.067 -13.404 1.00 88.94 214 VAL A CA 1
ATOM 1632 C C . VAL A 1 214 ? 8.613 -0.341 -13.983 1.00 88.94 214 VAL A C 1
ATOM 1634 O O . VAL A 1 214 ? 9.696 -0.721 -14.425 1.00 88.94 214 VAL A O 1
ATOM 1637 N N . ALA A 1 215 ? 7.532 -1.119 -14.029 1.00 86.44 215 ALA A N 1
ATOM 1638 C CA . ALA A 1 215 ? 7.530 -2.486 -14.531 1.00 86.44 215 ALA A CA 1
ATOM 1639 C C . ALA A 1 215 ? 7.694 -2.543 -16.050 1.00 86.44 215 ALA A C 1
ATOM 1641 O O . ALA A 1 215 ? 8.331 -3.469 -16.530 1.00 86.44 215 ALA A O 1
ATOM 1642 N N . PHE A 1 216 ? 7.175 -1.575 -16.813 1.00 87.62 216 PHE A N 1
ATOM 1643 C CA . PHE A 1 216 ? 7.292 -1.560 -18.274 1.00 87.62 216 PHE A CA 1
ATOM 1644 C C . PHE A 1 216 ? 8.753 -1.439 -18.746 1.00 87.62 216 PHE A C 1
ATOM 1646 O O . PHE A 1 216 ? 9.170 -2.293 -19.528 1.00 87.62 216 PHE A O 1
ATOM 1653 N N . PRO A 1 217 ? 9.586 -0.503 -18.242 1.00 84.75 217 PRO A N 1
ATOM 1654 C CA . PRO A 1 217 ? 11.018 -0.476 -18.534 1.00 84.75 217 PRO A CA 1
ATOM 1655 C C . PRO A 1 217 ? 11.751 -1.732 -18.069 1.00 84.75 217 PRO A C 1
ATOM 1657 O O . PRO A 1 217 ? 12.595 -2.235 -18.801 1.00 84.75 217 PRO A O 1
ATOM 1660 N N . ILE A 1 218 ? 11.432 -2.264 -16.883 1.00 83.81 218 ILE A N 1
ATOM 1661 C CA . ILE A 1 218 ? 12.073 -3.482 -16.359 1.00 83.81 218 ILE A CA 1
ATOM 1662 C C . ILE A 1 218 ? 11.723 -4.691 -17.231 1.00 83.81 218 ILE A C 1
ATOM 1664 O O . ILE A 1 218 ? 12.604 -5.459 -17.607 1.00 83.81 218 ILE A O 1
ATOM 1668 N N . PHE A 1 219 ? 10.451 -4.842 -17.595 1.00 83.75 219 PHE A N 1
ATOM 1669 C CA . PHE A 1 219 ? 9.962 -5.885 -18.488 1.00 83.75 219 PHE A CA 1
ATOM 1670 C C . PHE A 1 219 ? 10.576 -5.747 -19.878 1.00 83.75 219 PHE A C 1
ATOM 1672 O O . PHE A 1 219 ? 11.010 -6.745 -20.443 1.00 83.75 219 PHE A O 1
ATOM 1679 N N . PHE A 1 220 ? 10.674 -4.527 -20.413 1.00 81.25 220 PHE A N 1
ATOM 1680 C CA . PHE A 1 220 ? 11.298 -4.264 -21.707 1.00 81.25 220 PHE A CA 1
ATOM 1681 C C . PHE A 1 220 ? 12.808 -4.529 -21.678 1.00 81.25 220 PHE A C 1
ATOM 1683 O O . PHE A 1 220 ? 13.328 -5.156 -22.593 1.00 81.25 220 PHE A O 1
ATOM 1690 N N . ALA A 1 221 ? 13.505 -4.147 -20.605 1.00 77.25 221 ALA A N 1
ATOM 1691 C CA . ALA A 1 221 ? 14.916 -4.462 -20.391 1.00 77.25 221 ALA A CA 1
ATOM 1692 C C . ALA A 1 221 ? 15.146 -5.975 -20.242 1.00 77.25 221 ALA A C 1
ATOM 1694 O O . ALA A 1 221 ? 16.105 -6.516 -20.789 1.00 77.25 221 ALA A O 1
ATOM 1695 N N . PHE A 1 222 ? 14.247 -6.682 -19.552 1.00 75.81 222 PHE A N 1
ATOM 1696 C CA . PHE A 1 222 ? 14.280 -8.140 -19.439 1.00 75.81 222 PHE A CA 1
ATOM 1697 C C . PHE A 1 222 ? 14.020 -8.816 -20.793 1.00 75.81 222 PHE A C 1
ATOM 1699 O O . PHE A 1 222 ? 14.792 -9.681 -21.203 1.00 75.81 222 PHE A O 1
ATOM 1706 N N . ARG A 1 223 ? 13.004 -8.362 -21.541 1.00 76.50 223 ARG A N 1
ATOM 1707 C CA . ARG A 1 223 ? 12.729 -8.784 -22.924 1.00 76.50 223 ARG A CA 1
ATOM 1708 C C . ARG A 1 223 ? 13.944 -8.566 -23.818 1.00 76.50 223 ARG A C 1
ATOM 1710 O O . ARG A 1 223 ? 14.359 -9.518 -24.470 1.00 76.50 223 ARG A O 1
ATOM 1717 N N . ALA A 1 224 ? 14.543 -7.376 -23.781 1.00 70.38 224 ALA A N 1
ATOM 1718 C CA . ALA A 1 224 ? 15.745 -7.029 -24.536 1.00 70.38 224 ALA A CA 1
ATOM 1719 C C . ALA A 1 224 ? 16.928 -7.947 -24.191 1.00 70.38 224 ALA A C 1
ATOM 1721 O O . ALA A 1 224 ? 17.694 -8.323 -25.071 1.00 70.38 224 ALA A O 1
ATOM 1722 N N . LYS A 1 225 ? 17.048 -8.367 -22.925 1.00 65.38 225 LYS A N 1
ATOM 1723 C CA . LYS A 1 225 ? 18.079 -9.313 -22.477 1.00 65.38 225 LYS A CA 1
ATOM 1724 C C . LYS A 1 225 ? 17.810 -10.756 -22.925 1.00 65.38 225 LYS A C 1
ATOM 1726 O O . LYS A 1 225 ? 18.760 -11.497 -23.151 1.00 65.38 225 LYS A O 1
ATOM 1731 N N . THR A 1 226 ? 16.542 -11.157 -23.068 1.00 61.88 226 THR A N 1
ATOM 1732 C CA . THR A 1 226 ? 16.153 -12.482 -23.602 1.00 61.88 226 THR A CA 1
ATOM 1733 C C . THR A 1 226 ? 16.187 -12.556 -25.127 1.00 61.88 226 THR A C 1
ATOM 1735 O O . THR A 1 226 ? 16.442 -13.619 -25.682 1.00 61.88 226 THR A O 1
ATOM 1738 N N . THR A 1 227 ? 16.005 -11.430 -25.816 1.00 54.59 227 THR A N 1
ATOM 1739 C CA . THR A 1 227 ? 16.345 -11.278 -27.231 1.00 54.59 227 THR A CA 1
ATOM 1740 C C . THR A 1 227 ? 17.814 -10.894 -27.335 1.00 54.59 227 THR A C 1
ATOM 1742 O O . THR A 1 227 ? 18.146 -9.800 -27.786 1.00 54.59 227 THR A O 1
ATOM 1745 N N . MET A 1 228 ? 18.719 -11.772 -26.898 1.00 51.91 228 MET A N 1
ATOM 1746 C CA . MET A 1 228 ? 20.074 -11.638 -27.413 1.00 51.91 228 MET A CA 1
ATOM 1747 C C . MET A 1 228 ? 19.982 -11.832 -28.934 1.00 51.91 228 MET A C 1
ATOM 1749 O O . MET A 1 228 ? 19.428 -12.847 -29.368 1.00 51.91 228 MET A O 1
ATOM 1753 N N . PRO A 1 229 ? 20.509 -10.920 -29.770 1.00 49.03 229 PRO A N 1
ATOM 1754 C CA . PRO A 1 229 ? 20.946 -11.360 -31.083 1.00 49.03 229 PRO A CA 1
ATOM 1755 C C . PRO A 1 229 ? 21.907 -12.527 -30.845 1.00 49.03 229 PRO A C 1
ATOM 1757 O O . PRO A 1 229 ? 22.681 -12.500 -29.886 1.00 49.03 229 PRO A O 1
ATOM 1760 N N . VAL A 1 230 ? 21.847 -13.561 -31.681 1.00 44.22 230 VAL A N 1
ATOM 1761 C CA . VAL A 1 230 ? 22.893 -14.585 -31.743 1.00 44.22 230 VAL A CA 1
ATOM 1762 C C . VAL A 1 230 ? 24.216 -13.849 -31.961 1.00 44.22 230 VAL A C 1
ATOM 1764 O O . VAL A 1 230 ? 24.551 -13.461 -33.077 1.00 44.22 230 VAL A O 1
ATOM 1767 N N . ASN A 1 231 ? 24.932 -13.567 -30.874 1.00 39.00 231 ASN A N 1
ATOM 1768 C CA . ASN A 1 231 ? 26.201 -12.878 -30.925 1.00 39.00 231 ASN A CA 1
ATOM 1769 C C . ASN A 1 231 ? 27.236 -13.950 -31.242 1.00 39.00 231 ASN A C 1
ATOM 1771 O O . ASN A 1 231 ? 27.612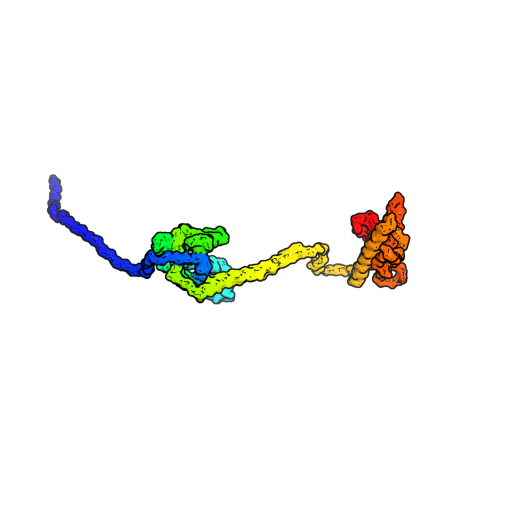 -14.748 -30.382 1.00 39.00 231 ASN A O 1
ATOM 1775 N N . LYS A 1 232 ? 27.672 -13.981 -32.503 1.00 43.78 232 LYS A N 1
ATOM 1776 C CA . LYS A 1 232 ? 28.999 -14.495 -32.835 1.00 43.78 232 LYS A CA 1
ATOM 1777 C C . LYS A 1 232 ? 29.984 -13.711 -31.958 1.00 43.78 232 LYS A C 1
ATOM 1779 O O . LYS A 1 232 ? 29.996 -12.485 -32.045 1.00 43.78 232 LYS A O 1
ATOM 1784 N N . PRO A 1 233 ? 30.753 -14.356 -31.076 1.00 33.34 233 PRO A N 1
ATOM 1785 C CA . PRO A 1 233 ? 31.590 -13.628 -30.134 1.00 33.34 233 PRO A CA 1
ATOM 1786 C C . PRO A 1 233 ? 32.655 -12.834 -30.902 1.00 33.34 233 PRO A C 1
ATOM 1788 O O . PRO A 1 233 ? 33.358 -13.416 -31.725 1.00 33.34 233 PRO A O 1
ATOM 1791 N N . GLY A 1 234 ? 32.796 -11.529 -30.623 1.00 37.34 234 GLY A N 1
ATOM 1792 C CA . GLY A 1 234 ? 34.047 -10.835 -30.957 1.00 37.34 234 GLY A CA 1
ATOM 1793 C C . GLY A 1 234 ? 34.043 -9.353 -31.337 1.00 37.34 234 GLY A C 1
ATOM 1794 O O . GLY A 1 234 ? 35.037 -8.920 -31.910 1.00 37.34 234 GLY A O 1
ATOM 1795 N N . LEU A 1 235 ? 33.024 -8.542 -31.037 1.00 42.34 235 LEU A N 1
ATOM 1796 C CA . LEU A 1 235 ? 33.122 -7.086 -31.233 1.00 42.34 235 LEU A CA 1
ATOM 1797 C C . LEU A 1 235 ? 32.914 -6.355 -29.902 1.00 42.34 235 LEU A C 1
ATOM 1799 O O . LEU A 1 235 ? 31.893 -6.536 -29.256 1.00 42.34 235 LEU A O 1
ATOM 1803 N N . THR A 1 236 ? 33.904 -5.528 -29.548 1.00 40.00 236 THR A N 1
ATOM 1804 C CA . THR A 1 236 ? 33.999 -4.601 -28.399 1.00 40.00 236 THR A CA 1
ATOM 1805 C C . THR A 1 236 ? 34.548 -5.119 -27.062 1.00 40.00 236 THR A C 1
ATOM 1807 O O . THR A 1 236 ? 33.963 -4.839 -26.026 1.00 40.00 236 THR A O 1
ATOM 1810 N N . GLN A 1 237 ? 35.722 -5.766 -27.044 1.00 35.94 237 GLN A N 1
ATOM 1811 C CA . GLN A 1 237 ? 36.763 -5.444 -26.042 1.00 35.94 237 GLN A CA 1
ATOM 1812 C C . GLN A 1 237 ? 38.111 -6.095 -26.397 1.00 35.94 237 GLN A C 1
ATOM 1814 O O . GLN A 1 237 ? 38.453 -7.151 -25.893 1.00 35.94 237 GLN A O 1
ATOM 1819 N N . TYR A 1 238 ? 38.895 -5.451 -27.260 1.00 35.72 238 TYR A N 1
ATOM 1820 C CA . TYR A 1 238 ? 40.349 -5.642 -27.323 1.00 35.72 238 TYR A CA 1
ATOM 1821 C C . TYR A 1 238 ? 40.974 -4.297 -27.712 1.00 35.72 238 TYR A C 1
ATOM 1823 O O . TYR A 1 238 ? 41.465 -4.095 -28.818 1.00 35.72 238 TYR A O 1
ATOM 1831 N N . ALA A 1 239 ? 40.938 -3.338 -26.783 1.00 37.62 239 ALA A N 1
ATOM 1832 C CA . ALA A 1 239 ? 41.946 -2.283 -26.750 1.00 37.62 239 ALA A CA 1
ATOM 1833 C C . ALA A 1 239 ? 43.228 -2.907 -26.180 1.00 37.62 239 ALA A C 1
ATOM 1835 O O . ALA A 1 239 ? 43.606 -2.703 -25.031 1.00 37.62 239 ALA A O 1
ATOM 1836 N N . SER A 1 240 ? 43.846 -3.760 -26.986 1.00 36.69 240 SER A N 1
ATOM 1837 C CA . SER A 1 240 ? 45.234 -4.168 -26.831 1.00 36.69 240 SER A CA 1
ATOM 1838 C C . SER A 1 240 ? 45.996 -3.543 -27.992 1.00 36.69 240 SER A C 1
ATOM 1840 O O . SER A 1 240 ? 45.410 -3.373 -29.065 1.00 36.69 240 SER A O 1
ATOM 1842 N N . PRO A 1 241 ? 47.268 -3.159 -27.810 1.00 34.69 241 PRO A N 1
ATOM 1843 C CA . PRO A 1 241 ? 48.045 -2.600 -28.899 1.00 34.69 241 PRO A CA 1
ATOM 1844 C C . PRO A 1 241 ? 48.125 -3.661 -29.993 1.00 34.69 241 PRO A C 1
ATOM 1846 O O . PRO A 1 241 ? 48.729 -4.715 -29.804 1.00 34.69 241 PRO A O 1
ATOM 1849 N N . ILE A 1 242 ? 47.442 -3.405 -31.108 1.00 40.69 242 ILE A N 1
ATOM 1850 C CA . ILE A 1 242 ? 47.438 -4.289 -32.268 1.00 40.69 242 ILE A CA 1
ATOM 1851 C C . ILE A 1 242 ? 48.900 -4.410 -32.719 1.00 40.69 242 ILE A C 1
ATOM 1853 O O . ILE A 1 242 ? 49.509 -3.385 -33.054 1.00 40.69 242 ILE A O 1
ATOM 1857 N N . PRO A 1 243 ? 49.504 -5.614 -32.729 1.00 39.12 243 PRO A N 1
ATOM 1858 C CA . PRO A 1 243 ? 50.791 -5.791 -33.371 1.00 39.12 243 PRO A CA 1
ATOM 1859 C C . PRO A 1 243 ? 50.586 -5.468 -34.848 1.00 39.12 243 PRO A C 1
ATOM 1861 O O . PRO A 1 243 ? 49.707 -6.034 -35.493 1.00 39.12 243 PRO A O 1
ATOM 1864 N N . LYS A 1 244 ? 51.361 -4.509 -35.363 1.00 40.25 244 LYS A N 1
ATOM 1865 C CA . LYS A 1 244 ? 51.341 -4.072 -36.763 1.00 40.25 244 LYS A CA 1
ATOM 1866 C C . LYS A 1 244 ? 51.443 -5.284 -37.699 1.00 40.25 244 LYS A C 1
ATOM 1868 O O . LYS A 1 244 ? 52.542 -5.716 -38.035 1.00 40.25 244 LYS A O 1
ATOM 1873 N N . LYS A 1 245 ? 50.310 -5.818 -38.150 1.00 42.72 245 LYS A N 1
ATOM 1874 C CA . LYS A 1 245 ? 50.252 -6.751 -39.273 1.00 42.72 245 LYS A CA 1
ATOM 1875 C C . LYS A 1 245 ? 49.008 -6.447 -40.107 1.00 42.72 245 LYS A C 1
ATOM 1877 O O . LYS A 1 245 ? 47.888 -6.646 -39.662 1.00 42.72 245 LYS A O 1
ATOM 1882 N N . SER A 1 246 ? 49.304 -5.873 -41.275 1.00 45.38 246 SER A N 1
ATOM 1883 C CA . SER A 1 246 ? 48.467 -5.532 -42.433 1.00 45.38 246 SER A CA 1
ATOM 1884 C C . SER A 1 246 ? 47.146 -4.800 -42.172 1.00 45.38 246 SER A C 1
ATOM 1886 O O . SER A 1 246 ? 46.150 -5.389 -41.772 1.00 45.38 246 SER A O 1
ATOM 1888 N N . LEU A 1 247 ? 47.128 -3.514 -42.535 1.00 48.75 247 LEU A N 1
ATOM 1889 C CA . LEU A 1 247 ? 45.924 -2.768 -42.899 1.00 48.75 247 LEU A CA 1
ATOM 1890 C C . LEU A 1 247 ? 45.166 -3.530 -44.002 1.00 48.75 247 LEU A C 1
ATOM 1892 O O . LEU A 1 247 ? 45.461 -3.376 -45.185 1.00 48.75 247 LEU A O 1
ATOM 1896 N N . VAL A 1 248 ? 44.207 -4.370 -43.620 1.00 54.91 248 VAL A N 1
ATOM 1897 C CA . VAL A 1 248 ? 43.216 -4.918 -44.549 1.00 54.91 248 VAL A CA 1
ATOM 1898 C C . VAL A 1 248 ? 42.278 -3.770 -44.913 1.00 54.91 248 VAL A C 1
ATOM 1900 O O . VAL A 1 248 ? 41.703 -3.131 -44.031 1.00 54.91 248 VAL A O 1
ATOM 1903 N N . SER A 1 249 ? 42.151 -3.450 -46.203 1.00 62.62 249 SER A N 1
ATOM 1904 C CA . SER A 1 249 ? 41.230 -2.394 -46.629 1.00 62.62 249 SER A CA 1
ATOM 1905 C C . SER A 1 249 ? 39.794 -2.831 -46.318 1.00 62.62 249 SER A C 1
ATOM 1907 O O . SER A 1 249 ? 39.368 -3.907 -46.733 1.00 62.62 249 SER A O 1
ATOM 1909 N N . THR A 1 250 ? 39.024 -1.998 -45.617 1.00 64.88 250 THR A N 1
ATOM 1910 C CA . THR A 1 250 ? 37.585 -2.221 -45.367 1.00 64.88 250 THR A CA 1
ATOM 1911 C C . THR A 1 250 ? 36.798 -2.456 -46.661 1.00 64.88 250 THR A C 1
ATOM 1913 O O . THR A 1 250 ? 35.778 -3.139 -46.658 1.00 64.88 250 THR A O 1
ATOM 1916 N N . ALA A 1 251 ? 37.316 -1.947 -47.780 1.00 67.50 251 ALA A N 1
ATOM 1917 C CA . ALA A 1 251 ? 36.787 -2.166 -49.115 1.00 67.50 251 ALA A CA 1
ATOM 1918 C C . ALA A 1 251 ? 36.984 -3.609 -49.633 1.00 67.50 251 ALA A C 1
ATOM 1920 O O . ALA A 1 251 ? 36.139 -4.095 -50.373 1.00 67.50 251 ALA A O 1
ATOM 1921 N N . ALA A 1 252 ? 38.058 -4.314 -49.255 1.00 68.50 252 ALA A N 1
ATOM 1922 C CA . ALA A 1 252 ? 38.260 -5.722 -49.634 1.00 68.50 252 ALA A CA 1
ATOM 1923 C C . ALA A 1 252 ? 37.266 -6.643 -48.911 1.00 68.50 252 ALA A C 1
ATOM 1925 O O . ALA A 1 252 ? 36.682 -7.534 -49.518 1.00 68.50 252 ALA A O 1
ATOM 1926 N N . LEU A 1 253 ? 36.989 -6.352 -47.637 1.00 75.06 253 LEU A N 1
ATOM 1927 C CA . LEU A 1 253 ? 36.007 -7.082 -46.830 1.00 75.06 253 LEU A CA 1
ATOM 1928 C C . LEU A 1 253 ? 34.577 -6.952 -47.376 1.00 75.06 253 LEU A C 1
ATOM 1930 O O . LEU A 1 253 ? 33.847 -7.942 -47.432 1.00 75.06 253 LEU A O 1
ATOM 1934 N N . SER A 1 254 ? 34.163 -5.751 -47.799 1.00 72.75 254 SER A N 1
ATOM 1935 C CA . SER A 1 254 ? 32.834 -5.562 -48.399 1.00 72.75 254 SER A CA 1
ATOM 1936 C C . SER A 1 254 ? 32.711 -6.239 -49.768 1.00 72.75 254 SER A C 1
ATOM 1938 O O . SER A 1 254 ? 31.667 -6.823 -50.062 1.00 72.75 254 SER A O 1
ATOM 1940 N N . ARG A 1 255 ? 33.782 -6.241 -50.576 1.00 76.75 255 ARG A N 1
ATOM 1941 C CA . ARG A 1 255 ? 33.845 -6.971 -51.855 1.00 76.75 255 ARG A CA 1
ATOM 1942 C C . ARG A 1 255 ? 33.771 -8.486 -51.668 1.00 76.75 255 ARG A C 1
ATOM 1944 O O . ARG A 1 255 ? 33.026 -9.149 -52.384 1.00 76.75 255 ARG A O 1
ATOM 1951 N N . ASP A 1 256 ? 34.469 -9.030 -50.676 1.00 78.31 256 ASP A N 1
ATOM 1952 C CA . ASP A 1 256 ? 34.417 -10.459 -50.353 1.00 78.31 256 ASP A CA 1
ATOM 1953 C C . ASP A 1 256 ? 33.038 -10.888 -49.827 1.00 78.31 256 ASP A C 1
ATOM 1955 O O . ASP A 1 256 ? 32.588 -12.001 -50.107 1.00 78.31 256 ASP A O 1
ATOM 1959 N N . ALA A 1 257 ? 32.329 -10.010 -49.111 1.00 77.81 257 ALA A N 1
ATOM 1960 C CA . ALA A 1 257 ? 30.939 -10.247 -48.723 1.00 77.81 257 ALA A CA 1
ATOM 1961 C C . ALA A 1 257 ? 29.999 -10.283 -49.942 1.00 77.81 257 ALA A C 1
ATOM 1963 O O . ALA A 1 257 ? 29.147 -11.167 -50.027 1.00 77.81 257 ALA A O 1
ATOM 1964 N N . GLN A 1 258 ? 30.190 -9.381 -50.910 1.00 81.62 258 GLN A N 1
ATOM 1965 C CA . GLN A 1 258 ? 29.426 -9.377 -52.160 1.00 81.62 258 GLN A CA 1
ATOM 1966 C C . GLN A 1 258 ? 29.664 -10.659 -52.974 1.00 81.62 258 GLN A C 1
ATOM 1968 O O . GLN A 1 258 ? 28.703 -11.323 -53.350 1.00 81.62 258 GLN A O 1
ATOM 1973 N N . ARG A 1 259 ? 30.924 -11.087 -53.136 1.00 80.75 259 ARG A N 1
ATOM 1974 C CA . ARG A 1 259 ? 31.271 -12.337 -53.842 1.00 80.75 259 ARG A CA 1
ATOM 1975 C C . ARG A 1 259 ? 30.610 -13.576 -53.236 1.00 80.75 259 ARG A C 1
ATOM 1977 O O . ARG A 1 259 ? 30.199 -14.476 -53.960 1.00 80.75 259 ARG A O 1
ATOM 1984 N N . LYS A 1 260 ? 30.493 -13.634 -51.907 1.00 82.06 260 LYS A N 1
ATOM 1985 C CA . LYS A 1 260 ? 29.809 -14.739 -51.211 1.00 82.06 260 LYS A CA 1
ATOM 1986 C C . LYS A 1 260 ? 28.298 -14.724 -51.442 1.00 82.06 260 LYS A C 1
ATOM 1988 O O . LYS A 1 260 ? 27.716 -15.789 -51.634 1.00 82.06 260 LYS A O 1
ATOM 1993 N N . ASN A 1 261 ? 27.676 -13.544 -51.437 1.00 83.94 261 ASN A N 1
ATOM 1994 C CA . ASN A 1 261 ? 26.247 -13.407 -51.728 1.00 83.94 261 ASN A CA 1
ATOM 1995 C C . ASN A 1 261 ? 25.926 -13.841 -53.164 1.00 83.94 261 ASN A C 1
ATOM 1997 O O . ASN A 1 261 ? 24.970 -14.585 -53.369 1.00 83.94 261 ASN A O 1
ATOM 2001 N N . ASP A 1 262 ? 26.758 -13.448 -54.129 1.00 83.19 262 ASP A N 1
ATOM 2002 C CA . ASP A 1 262 ? 26.583 -13.807 -55.539 1.00 83.19 262 ASP A CA 1
ATOM 2003 C C . ASP A 1 262 ? 26.690 -15.327 -55.764 1.00 83.19 262 ASP A C 1
ATOM 2005 O O . ASP A 1 262 ? 25.867 -15.907 -56.470 1.00 83.19 262 ASP A O 1
ATOM 2009 N N . ILE A 1 263 ? 27.639 -16.001 -55.098 1.00 81.56 263 ILE A N 1
ATOM 2010 C CA . ILE A 1 263 ? 27.740 -17.473 -55.113 1.00 81.56 263 ILE A CA 1
ATOM 2011 C C . ILE A 1 263 ? 26.482 -18.125 -54.521 1.00 81.56 263 ILE A C 1
ATOM 2013 O O . ILE A 1 263 ? 26.003 -19.120 -55.059 1.00 81.56 263 ILE A O 1
ATOM 2017 N N . GLY A 1 264 ? 25.923 -17.573 -53.439 1.00 81.19 264 GLY A N 1
ATOM 2018 C CA . GLY A 1 264 ? 24.686 -18.078 -52.830 1.00 81.19 264 GLY A CA 1
ATOM 2019 C C . GLY A 1 264 ? 23.457 -17.925 -53.732 1.00 81.19 264 GLY A C 1
ATOM 2020 O O . GLY A 1 264 ? 22.616 -18.825 -53.791 1.00 81.19 264 GLY A O 1
ATOM 2021 N N . LEU A 1 265 ? 23.373 -16.815 -54.469 1.00 84.19 265 LEU A N 1
ATOM 2022 C CA . LEU A 1 265 ? 22.330 -16.595 -55.469 1.00 84.19 265 LEU A CA 1
ATOM 2023 C C . LEU A 1 265 ? 22.440 -17.626 -56.601 1.00 84.19 265 LEU A C 1
ATOM 2025 O O . LEU A 1 265 ? 21.475 -18.334 -56.874 1.00 84.19 265 LEU A O 1
ATOM 2029 N N . LEU A 1 266 ? 23.629 -17.776 -57.194 1.00 83.81 266 LEU A N 1
ATOM 2030 C CA . LEU A 1 266 ? 23.872 -18.746 -58.268 1.00 83.81 266 LEU A CA 1
ATOM 2031 C C . LEU A 1 266 ? 23.610 -20.191 -57.825 1.00 83.81 266 LEU A C 1
ATOM 2033 O O . LEU A 1 266 ? 23.027 -20.966 -58.574 1.00 83.81 266 LEU A O 1
ATOM 2037 N N . ALA A 1 267 ? 23.995 -20.547 -56.600 1.00 83.44 267 ALA A N 1
ATOM 2038 C CA . ALA A 1 267 ? 23.716 -21.854 -56.014 1.00 83.44 267 ALA A CA 1
ATOM 2039 C C . ALA A 1 267 ? 22.211 -22.146 -55.921 1.00 83.44 267 ALA A C 1
ATOM 2041 O O . ALA A 1 267 ? 21.764 -23.241 -56.257 1.00 83.44 267 ALA A O 1
ATOM 2042 N N . THR A 1 268 ? 21.427 -21.156 -55.489 1.00 83.06 268 THR A N 1
ATOM 2043 C CA . THR A 1 268 ? 19.968 -21.285 -55.366 1.00 83.06 268 THR A CA 1
ATOM 2044 C C . THR A 1 268 ? 19.324 -21.525 -56.731 1.00 83.06 268 THR A C 1
ATOM 2046 O O . THR A 1 268 ? 18.477 -22.405 -56.871 1.00 83.06 268 THR A O 1
ATOM 2049 N N . GLU A 1 269 ? 19.779 -20.800 -57.752 1.00 83.50 269 GLU A N 1
ATOM 2050 C CA . GLU A 1 269 ? 19.286 -20.949 -59.123 1.00 83.50 269 GLU A CA 1
ATOM 2051 C C . GLU A 1 269 ? 19.711 -22.274 -59.764 1.00 83.50 269 GLU A C 1
ATOM 2053 O O . GLU A 1 269 ? 18.921 -22.899 -60.470 1.00 83.50 269 GLU A O 1
ATOM 2058 N N . LEU A 1 270 ? 20.921 -22.764 -59.478 1.00 82.88 270 LEU A N 1
ATOM 2059 C CA . LEU A 1 270 ? 21.368 -24.086 -59.929 1.00 82.88 270 LEU A CA 1
ATOM 2060 C C . LEU A 1 270 ? 20.527 -25.217 -59.327 1.00 82.88 270 LEU A C 1
ATOM 2062 O O . LEU A 1 270 ? 20.189 -26.166 -60.036 1.00 82.88 270 LEU A O 1
ATOM 2066 N N . GLU A 1 271 ? 20.165 -25.128 -58.045 1.00 83.94 271 GLU A N 1
ATOM 2067 C CA . GLU A 1 271 ? 19.252 -26.096 -57.424 1.00 83.94 271 GLU A CA 1
ATOM 2068 C C . GLU A 1 271 ? 17.842 -26.008 -58.025 1.00 83.94 271 GLU A C 1
ATOM 2070 O O . GLU A 1 271 ? 17.232 -27.039 -58.313 1.00 83.94 271 GLU A O 1
ATOM 2075 N N . GLY A 1 272 ? 17.347 -24.797 -58.303 1.00 79.38 272 GLY A N 1
ATOM 2076 C CA . GLY A 1 272 ? 16.093 -24.599 -59.034 1.00 79.38 272 GLY A CA 1
ATOM 2077 C C . GLY A 1 272 ? 16.124 -25.245 -60.423 1.00 79.38 272 GLY A C 1
ATOM 2078 O O . GLY A 1 272 ? 15.224 -26.007 -60.784 1.00 79.38 272 GLY A O 1
ATOM 2079 N N . TYR A 1 273 ? 17.201 -25.020 -61.179 1.00 80.56 273 TYR A N 1
ATOM 2080 C CA . TYR A 1 273 ? 17.404 -25.608 -62.502 1.00 80.56 273 TYR A CA 1
ATOM 2081 C C . TYR A 1 273 ? 17.404 -27.140 -62.457 1.00 80.56 273 TYR A C 1
ATOM 2083 O O . TYR A 1 273 ? 16.750 -27.779 -63.285 1.00 80.56 273 TYR A O 1
ATOM 2091 N N . LYS A 1 274 ? 18.084 -27.734 -61.471 1.00 82.56 274 LYS A N 1
ATOM 2092 C CA . LYS A 1 274 ? 18.167 -29.187 -61.278 1.00 82.56 274 LYS A CA 1
ATOM 2093 C C . LYS A 1 274 ? 16.803 -29.839 -61.065 1.00 82.56 274 LYS A C 1
ATOM 2095 O O . LYS A 1 274 ? 16.542 -30.901 -61.635 1.00 82.56 274 LYS A O 1
ATOM 2100 N N . VAL A 1 275 ? 15.934 -29.209 -60.271 1.00 80.88 275 VAL A N 1
ATOM 2101 C CA . VAL A 1 275 ? 14.563 -29.692 -60.030 1.00 80.88 275 VAL A CA 1
ATOM 2102 C C . VAL A 1 275 ? 13.766 -29.746 -61.335 1.00 80.88 275 VAL A C 1
ATOM 2104 O O . VAL A 1 275 ? 13.003 -30.683 -61.558 1.00 80.88 275 VAL A O 1
ATOM 2107 N N . LEU A 1 276 ? 13.978 -28.772 -62.218 1.00 79.44 276 LEU A N 1
ATOM 2108 C CA . LEU A 1 276 ? 13.251 -28.643 -63.478 1.00 79.44 276 LEU A CA 1
ATOM 2109 C C . LEU A 1 276 ? 13.809 -29.539 -64.596 1.00 79.44 276 LEU A C 1
ATOM 2111 O O . LEU A 1 276 ? 13.057 -29.976 -65.463 1.00 79.44 276 LEU A O 1
ATOM 2115 N N . HIS A 1 277 ? 15.103 -29.866 -64.560 1.00 80.06 277 HIS A N 1
ATOM 2116 C CA . HIS A 1 277 ? 15.797 -30.609 -65.620 1.00 80.06 277 HIS A CA 1
ATOM 2117 C C . HIS A 1 277 ? 16.184 -32.030 -65.188 1.00 80.06 277 HIS A C 1
ATOM 2119 O O . HIS A 1 277 ? 17.296 -32.492 -65.445 1.00 80.06 277 HIS A O 1
ATOM 2125 N N . SER A 1 278 ? 15.258 -32.747 -64.538 1.00 78.19 278 SER A N 1
ATOM 2126 C CA . SER A 1 278 ? 15.412 -34.170 -64.181 1.00 78.19 278 SER A CA 1
ATOM 2127 C C . SER A 1 278 ? 16.703 -34.483 -63.407 1.00 78.19 278 SER A C 1
ATOM 2129 O O . SER A 1 278 ? 17.418 -35.430 -63.728 1.00 78.19 278 SER A O 1
ATOM 2131 N N . ASN A 1 279 ? 17.005 -33.688 -62.377 1.00 78.00 279 ASN A N 1
ATOM 2132 C CA . ASN A 1 279 ? 18.200 -33.811 -61.536 1.00 78.00 279 ASN A CA 1
ATOM 2133 C C . ASN A 1 279 ? 19.546 -33.567 -62.249 1.00 78.00 279 ASN A C 1
ATOM 2135 O O . ASN A 1 279 ? 20.583 -34.016 -61.755 1.00 78.00 279 ASN A O 1
ATOM 2139 N N . SER A 1 280 ? 19.551 -32.825 -63.363 1.00 81.50 280 SER A N 1
ATOM 2140 C CA . SER A 1 280 ? 20.778 -32.456 -64.078 1.00 81.50 280 SER A CA 1
ATOM 2141 C C . SER A 1 280 ? 21.135 -30.971 -63.952 1.00 81.50 280 SER A C 1
ATOM 2143 O O . SER A 1 280 ? 20.260 -30.107 -63.933 1.00 81.50 280 SER A O 1
ATOM 2145 N N . TYR A 1 281 ? 22.435 -30.678 -63.859 1.00 84.44 281 TYR A N 1
ATOM 2146 C CA . TYR A 1 281 ? 22.971 -29.309 -63.851 1.00 84.44 281 TYR A CA 1
ATOM 2147 C C . TYR A 1 281 ? 23.369 -28.858 -65.272 1.00 84.44 281 TYR A C 1
ATOM 2149 O O . TYR A 1 281 ? 23.736 -29.705 -66.100 1.00 84.44 281 TYR A O 1
ATOM 2157 N N . PRO A 1 282 ? 23.335 -27.545 -65.574 1.00 83.38 282 PRO A N 1
ATOM 2158 C CA . PRO A 1 282 ? 23.6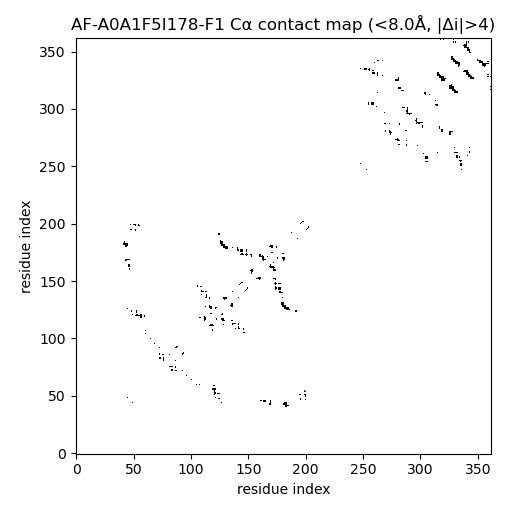82 -27.030 -66.897 1.00 83.38 282 PRO A CA 1
ATOM 2159 C C . PRO A 1 282 ? 25.188 -27.155 -67.186 1.00 83.38 282 PRO A C 1
ATOM 2161 O O . PRO A 1 282 ? 25.999 -27.216 -66.266 1.00 83.38 282 PRO A O 1
ATOM 2164 N N . GLU A 1 283 ? 25.579 -27.187 -68.463 1.00 79.94 283 GLU A N 1
ATOM 2165 C CA . GLU A 1 283 ? 27.002 -27.195 -68.865 1.00 79.94 283 GLU A CA 1
ATOM 2166 C C . GLU A 1 283 ? 27.678 -25.833 -68.652 1.00 79.94 283 GLU A C 1
ATOM 2168 O O . GLU A 1 283 ? 28.865 -25.770 -68.344 1.00 79.94 283 GLU A O 1
ATOM 2173 N N . ASP A 1 284 ? 26.915 -24.743 -68.760 1.00 80.44 284 ASP A N 1
ATOM 2174 C CA . ASP A 1 284 ? 27.395 -23.382 -68.536 1.00 80.44 284 ASP A CA 1
ATOM 2175 C C . ASP A 1 284 ? 26.367 -22.553 -67.753 1.00 80.44 284 ASP A C 1
ATOM 2177 O O . ASP A 1 284 ? 25.154 -22.750 -67.865 1.00 80.44 284 ASP A O 1
ATOM 2181 N N . LEU A 1 285 ? 26.863 -21.588 -66.978 1.00 79.75 285 LEU A N 1
ATOM 2182 C CA . LEU A 1 285 ? 26.067 -20.665 -66.164 1.00 79.75 285 LEU A CA 1
ATOM 2183 C C . LEU A 1 285 ? 25.120 -19.803 -67.007 1.00 79.75 285 LEU A C 1
ATOM 2185 O O . LEU A 1 285 ? 24.084 -19.366 -66.508 1.00 79.75 285 LEU A O 1
ATOM 2189 N N . SER A 1 286 ? 25.437 -19.570 -68.283 1.00 76.50 286 SER A N 1
ATOM 2190 C CA . SER A 1 286 ? 24.571 -18.826 -69.207 1.00 76.50 286 SER A CA 1
ATOM 2191 C C . SER A 1 286 ? 23.197 -19.476 -69.408 1.00 76.50 286 SER A C 1
ATOM 2193 O O . SER A 1 286 ? 22.224 -18.767 -69.667 1.00 76.50 286 SER A O 1
ATOM 2195 N N . ALA A 1 287 ? 23.076 -20.793 -69.204 1.00 76.50 287 ALA A N 1
ATOM 2196 C CA . ALA A 1 287 ? 21.798 -21.501 -69.268 1.00 76.50 287 ALA A CA 1
ATOM 2197 C C . ALA A 1 287 ? 20.799 -21.024 -68.199 1.00 76.50 287 ALA A C 1
ATOM 2199 O O . ALA A 1 287 ? 19.592 -21.131 -68.406 1.00 76.50 287 ALA A O 1
ATOM 2200 N N . LEU A 1 288 ? 21.283 -20.450 -67.090 1.00 75.62 288 LEU A N 1
ATOM 2201 C CA . LEU A 1 288 ? 20.430 -19.875 -66.049 1.00 75.62 288 LEU A CA 1
ATOM 2202 C C . LEU A 1 288 ? 19.729 -18.589 -66.499 1.00 75.62 288 LEU A C 1
ATOM 2204 O O . LEU A 1 288 ? 18.750 -18.203 -65.879 1.00 75.62 288 LEU A O 1
ATOM 2208 N N . LEU A 1 289 ? 20.186 -17.922 -67.563 1.00 74.62 289 LEU A N 1
ATOM 2209 C CA . LEU A 1 289 ? 19.568 -16.689 -68.072 1.00 74.62 289 LEU A CA 1
ATOM 2210 C C . LEU A 1 289 ? 18.433 -16.946 -69.072 1.00 74.62 289 LEU A C 1
ATOM 2212 O O . LEU A 1 289 ? 17.738 -16.013 -69.477 1.00 74.62 289 LEU A O 1
ATOM 2216 N N . VAL A 1 290 ? 18.246 -18.196 -69.504 1.00 73.12 290 VAL A N 1
ATOM 2217 C CA . VAL A 1 290 ? 17.237 -18.546 -70.505 1.00 73.12 290 VAL A CA 1
ATOM 2218 C C . VAL A 1 290 ? 15.861 -18.547 -69.844 1.00 73.12 290 VAL A C 1
ATOM 2220 O O . VAL A 1 290 ? 15.527 -19.441 -69.072 1.00 73.12 290 VAL A O 1
ATOM 2223 N N . SER A 1 291 ? 15.048 -17.536 -70.148 1.00 66.56 291 SER A N 1
ATOM 2224 C CA . SER A 1 291 ? 13.650 -17.476 -69.726 1.00 66.56 291 SER A CA 1
ATOM 2225 C C . SER A 1 291 ? 12.752 -18.129 -70.777 1.00 66.56 291 SER A C 1
ATOM 2227 O O . SER A 1 291 ? 12.821 -17.813 -71.966 1.00 66.56 291 SER A O 1
ATOM 2229 N N . THR A 1 292 ? 11.899 -19.057 -70.344 1.00 67.25 292 THR A N 1
ATOM 2230 C CA . THR A 1 292 ? 10.855 -19.645 -71.197 1.00 67.25 292 THR A CA 1
ATOM 2231 C C . THR A 1 292 ? 9.479 -19.190 -70.706 1.00 67.25 292 THR A C 1
ATOM 2233 O O . THR A 1 292 ? 9.337 -18.872 -69.525 1.00 67.25 292 THR A O 1
ATOM 2236 N N . PRO A 1 293 ? 8.442 -19.152 -71.564 1.00 59.00 293 PRO A N 1
ATOM 2237 C CA . PRO A 1 293 ? 7.088 -18.772 -71.146 1.00 59.00 293 PRO A CA 1
ATOM 2238 C C . PRO A 1 293 ? 6.513 -19.661 -70.031 1.00 59.00 293 PRO A C 1
ATOM 2240 O O . PRO A 1 293 ? 5.667 -19.209 -69.266 1.00 59.00 293 PRO A O 1
ATOM 2243 N N . GLU A 1 294 ? 6.975 -20.910 -69.940 1.00 61.44 294 GLU A N 1
ATOM 2244 C CA . GLU A 1 294 ? 6.556 -21.885 -68.926 1.00 61.44 294 GLU A CA 1
ATOM 2245 C C . GLU A 1 294 ? 7.369 -21.782 -67.627 1.00 61.44 294 GLU A C 1
ATOM 2247 O O . GLU A 1 294 ? 6.875 -22.156 -66.566 1.00 61.44 294 GLU A O 1
ATOM 2252 N N . ASN A 1 295 ? 8.591 -21.241 -67.688 1.00 63.78 295 ASN A N 1
ATOM 2253 C CA . ASN A 1 295 ? 9.458 -21.059 -66.532 1.00 63.78 295 ASN A CA 1
ATOM 2254 C C . ASN A 1 295 ? 10.300 -19.772 -66.668 1.00 63.78 295 ASN A C 1
ATOM 2256 O O . ASN A 1 295 ? 11.323 -19.769 -67.372 1.00 63.78 295 ASN A O 1
ATOM 2260 N N . PRO A 1 296 ? 9.879 -18.662 -66.032 1.00 65.50 296 PRO A N 1
ATOM 2261 C CA . PRO A 1 296 ? 10.627 -17.416 -66.072 1.00 65.50 296 PRO A CA 1
ATOM 2262 C C . PRO A 1 296 ? 11.913 -17.545 -65.251 1.00 65.50 296 PRO A C 1
ATOM 2264 O O . PRO A 1 296 ? 11.868 -17.853 -64.062 1.00 65.50 296 PRO A O 1
ATOM 2267 N N . SER A 1 297 ? 13.061 -17.268 -65.876 1.00 66.62 297 SER A N 1
ATOM 2268 C CA . SER A 1 297 ? 14.321 -17.199 -65.136 1.00 66.62 297 SER A CA 1
ATOM 2269 C C . SER A 1 297 ? 14.298 -16.018 -64.151 1.00 66.62 297 SER A C 1
ATOM 2271 O O . SER A 1 297 ? 13.975 -14.896 -64.561 1.00 66.62 297 SER A O 1
ATOM 2273 N N . PRO A 1 298 ? 14.668 -16.223 -62.874 1.00 66.81 298 PRO A N 1
ATOM 2274 C CA . PRO A 1 298 ? 14.801 -15.143 -61.897 1.00 66.81 298 PRO A CA 1
ATOM 2275 C C . PRO A 1 298 ? 15.995 -14.218 -62.178 1.00 66.81 298 PRO A C 1
ATOM 2277 O O . PRO A 1 298 ? 16.037 -13.093 -61.673 1.00 66.81 298 PRO A O 1
ATOM 2280 N N . LEU A 1 299 ? 16.966 -14.670 -62.981 1.00 70.31 299 LEU A N 1
ATOM 2281 C CA . LEU A 1 299 ? 18.185 -13.927 -63.286 1.00 70.31 299 LEU A CA 1
ATOM 2282 C C . LEU A 1 299 ? 18.059 -13.163 -64.605 1.00 70.31 299 LEU A C 1
ATOM 2284 O O . LEU A 1 299 ? 17.961 -13.744 -65.682 1.00 70.31 299 LEU A O 1
ATOM 2288 N N . GLN A 1 300 ? 18.142 -11.834 -64.521 1.00 72.75 300 GLN A N 1
ATOM 2289 C CA . GLN A 1 300 ? 18.200 -10.953 -65.697 1.00 72.75 300 GLN A CA 1
ATOM 2290 C C . GLN A 1 300 ? 19.622 -10.831 -66.270 1.00 72.75 300 GLN A C 1
ATOM 2292 O O . GLN A 1 300 ? 19.792 -10.568 -67.458 1.00 72.75 300 GLN A O 1
ATOM 2297 N N . ALA A 1 301 ? 20.645 -11.017 -65.431 1.00 75.75 301 ALA A N 1
ATOM 2298 C CA . ALA A 1 301 ? 22.056 -11.047 -65.802 1.00 75.75 301 ALA A CA 1
ATOM 2299 C C . ALA A 1 301 ? 22.844 -11.875 -64.776 1.00 75.75 301 ALA A C 1
ATOM 2301 O O . ALA A 1 301 ? 22.443 -11.970 -63.614 1.00 75.75 301 ALA A O 1
ATOM 2302 N N . LEU A 1 302 ? 23.971 -12.460 -65.192 1.00 78.38 302 LEU A N 1
ATOM 2303 C CA . LEU A 1 302 ? 24.872 -13.141 -64.263 1.00 78.38 302 LEU A CA 1
ATOM 2304 C C . LEU A 1 302 ? 25.608 -12.102 -63.400 1.00 78.38 302 LEU A C 1
ATOM 2306 O O . LEU A 1 302 ? 26.050 -11.079 -63.932 1.00 78.38 302 LEU A O 1
ATOM 2310 N N . PRO A 1 303 ? 25.754 -12.341 -62.084 1.00 77.81 303 PRO A N 1
ATOM 2311 C CA . PRO A 1 303 ? 26.483 -11.437 -61.213 1.00 77.81 303 PRO A CA 1
ATOM 2312 C C . PRO A 1 303 ? 27.962 -11.395 -61.613 1.00 77.81 303 PRO A C 1
ATOM 2314 O O . PRO A 1 303 ? 28.569 -12.417 -61.937 1.00 77.81 303 PRO A O 1
ATOM 2317 N N . VAL A 1 304 ? 28.538 -10.195 -61.576 1.00 75.00 304 VAL A N 1
ATOM 2318 C CA . VAL A 1 304 ? 29.936 -9.936 -61.934 1.00 75.00 304 VAL A CA 1
ATOM 2319 C C . VAL A 1 304 ? 30.700 -9.579 -60.659 1.00 75.00 304 VAL A C 1
ATOM 2321 O O . VAL A 1 304 ? 30.226 -8.725 -59.902 1.00 75.00 304 VAL A O 1
ATOM 2324 N N . PRO A 1 305 ? 31.872 -10.187 -60.400 1.00 72.25 305 PRO A N 1
ATOM 2325 C CA . PRO A 1 305 ? 32.639 -9.874 -59.207 1.00 72.25 305 PRO A CA 1
ATOM 2326 C C . PRO A 1 305 ? 33.050 -8.389 -59.170 1.00 72.25 305 PRO A C 1
ATOM 2328 O O . PRO A 1 305 ? 33.245 -7.756 -60.207 1.00 72.25 305 PRO A O 1
ATOM 2331 N N . PRO A 1 306 ? 33.178 -7.793 -57.974 1.00 66.12 306 PRO A N 1
ATOM 2332 C CA . PRO A 1 306 ? 33.605 -6.409 -57.845 1.00 66.12 306 PRO A CA 1
ATOM 2333 C C . PRO A 1 306 ? 35.122 -6.261 -58.066 1.00 66.12 306 PRO A C 1
ATOM 2335 O O . PRO A 1 306 ? 35.913 -6.991 -57.462 1.00 66.12 306 PRO A O 1
ATOM 2338 N N . ASN A 1 307 ? 35.484 -5.238 -58.855 1.00 63.31 307 ASN A N 1
ATOM 2339 C CA . ASN A 1 307 ? 36.836 -4.797 -59.233 1.00 63.31 307 ASN A CA 1
ATOM 2340 C C . ASN A 1 307 ? 37.605 -5.779 -60.140 1.00 63.31 307 ASN A C 1
ATOM 2342 O O . ASN A 1 307 ? 38.436 -6.565 -59.690 1.00 63.31 307 ASN A O 1
ATOM 2346 N N . ASN A 1 308 ? 37.342 -5.690 -61.444 1.00 55.03 308 ASN A N 1
ATOM 2347 C CA . ASN A 1 308 ? 37.907 -6.586 -62.448 1.00 55.03 308 ASN A CA 1
ATOM 2348 C C . ASN A 1 308 ? 39.139 -5.941 -63.082 1.00 55.03 308 ASN A C 1
ATOM 2350 O O . ASN A 1 308 ? 39.011 -5.042 -63.909 1.00 55.03 308 ASN A O 1
ATOM 2354 N N . SER A 1 309 ? 40.333 -6.412 -62.733 1.00 45.47 309 SER A N 1
ATOM 2355 C CA . SER A 1 309 ? 41.533 -6.171 -63.547 1.00 45.47 309 SER A CA 1
ATOM 2356 C C . SER A 1 309 ? 41.635 -7.131 -64.741 1.00 45.47 309 SER A C 1
ATOM 2358 O O . SER A 1 309 ? 42.482 -6.930 -65.605 1.00 45.47 309 SER A O 1
ATOM 2360 N N . GLU A 1 310 ? 40.766 -8.146 -64.818 1.00 45.53 310 GLU A N 1
ATOM 2361 C CA . GLU A 1 310 ? 40.690 -9.105 -65.924 1.00 45.53 310 GLU A CA 1
ATOM 2362 C C . GLU A 1 310 ? 39.272 -9.129 -66.529 1.00 45.53 310 GLU A C 1
ATOM 2364 O O . GLU A 1 310 ? 38.309 -9.364 -65.795 1.00 45.53 310 GLU A O 1
ATOM 2369 N N . PRO A 1 311 ? 39.096 -8.903 -67.848 1.00 38.91 311 PRO A N 1
ATOM 2370 C CA . PRO A 1 311 ? 37.777 -8.659 -68.447 1.00 38.91 311 PRO A CA 1
ATOM 2371 C C . PRO A 1 311 ? 36.807 -9.854 -68.516 1.00 38.91 311 PRO A C 1
ATOM 2373 O O . PRO A 1 311 ? 35.724 -9.687 -69.068 1.00 38.91 311 PRO A O 1
ATOM 2376 N N . GLN A 1 312 ? 37.154 -11.049 -68.019 1.00 45.09 312 GLN A N 1
ATOM 2377 C CA . GLN A 1 312 ? 36.331 -12.266 -68.181 1.00 45.09 312 GLN A CA 1
ATOM 2378 C C . GLN A 1 312 ? 36.434 -13.283 -67.025 1.00 45.09 312 GLN A C 1
ATOM 2380 O O . GLN A 1 312 ? 36.237 -14.479 -67.228 1.00 45.09 312 GLN A O 1
ATOM 2385 N N . ALA A 1 313 ? 36.718 -12.856 -65.794 1.00 50.41 313 ALA A N 1
ATOM 2386 C CA . ALA A 1 313 ? 36.659 -13.767 -64.648 1.00 50.41 313 ALA A CA 1
ATOM 2387 C C . ALA A 1 313 ? 35.224 -13.842 -64.090 1.00 50.41 313 ALA A C 1
ATOM 2389 O O . ALA A 1 313 ? 34.909 -13.228 -63.074 1.00 50.41 313 ALA A O 1
ATOM 2390 N N . ASN A 1 314 ? 34.337 -14.573 -64.773 1.00 60.50 314 ASN A N 1
ATOM 2391 C CA . ASN A 1 314 ? 33.062 -14.994 -64.181 1.00 60.50 314 ASN A CA 1
ATOM 2392 C C . ASN A 1 314 ? 33.321 -15.864 -62.939 1.00 60.50 314 ASN A C 1
ATOM 2394 O O . ASN A 1 314 ? 34.400 -16.446 -62.785 1.00 60.50 314 ASN A O 1
ATOM 2398 N N . TYR A 1 315 ? 32.325 -15.973 -62.056 1.00 74.88 315 TYR A N 1
ATOM 2399 C CA . TYR A 1 315 ? 32.355 -16.954 -60.970 1.00 74.88 315 TYR A CA 1
ATOM 2400 C C . TYR A 1 315 ? 32.691 -18.344 -61.525 1.00 74.88 315 TYR A C 1
ATOM 2402 O O . TYR A 1 315 ? 32.145 -18.764 -62.545 1.00 74.88 315 TYR A O 1
ATOM 2410 N N . GLY A 1 316 ? 33.627 -19.042 -60.883 1.00 78.50 316 GLY A N 1
ATOM 2411 C CA . GLY A 1 316 ? 34.080 -20.342 -61.349 1.00 78.50 316 GLY A CA 1
ATOM 2412 C C . GLY A 1 316 ? 32.980 -21.379 -61.175 1.00 78.50 316 GLY A C 1
ATOM 2413 O O . GLY A 1 316 ? 32.459 -21.533 -60.074 1.00 78.50 316 GLY A O 1
ATOM 2414 N N . TYR A 1 317 ? 32.645 -22.091 -62.245 1.00 82.88 317 TYR A N 1
ATOM 2415 C CA . TYR A 1 317 ? 31.661 -23.166 -62.240 1.00 82.88 317 TYR A CA 1
ATOM 2416 C C . TYR A 1 317 ? 32.263 -24.421 -62.856 1.00 82.88 317 TYR A C 1
ATOM 2418 O O . TYR A 1 317 ? 32.914 -24.355 -63.899 1.00 82.88 317 TYR A O 1
ATOM 2426 N N . THR A 1 318 ? 32.044 -25.555 -62.200 1.00 81.44 318 THR A N 1
ATOM 2427 C CA . THR A 1 318 ? 32.426 -26.868 -62.709 1.00 81.44 318 THR A CA 1
ATOM 2428 C C . THR A 1 318 ? 31.298 -27.847 -62.423 1.00 81.44 318 THR A C 1
ATOM 2430 O O . THR A 1 318 ? 30.889 -28.013 -61.273 1.00 81.44 318 THR A O 1
ATOM 2433 N N . LYS A 1 319 ? 30.829 -28.525 -63.468 1.00 81.06 319 LYS A N 1
ATOM 2434 C CA . LYS A 1 319 ? 29.933 -29.673 -63.358 1.00 81.06 319 LYS A CA 1
ATOM 2435 C C . LYS A 1 319 ? 30.762 -30.954 -63.254 1.00 81.06 319 LYS A C 1
ATOM 2437 O O . LYS A 1 319 ? 31.639 -31.196 -64.080 1.00 81.06 319 LYS A O 1
ATOM 2442 N N . CYS A 1 320 ? 30.475 -31.773 -62.253 1.00 78.06 320 CYS A N 1
ATOM 2443 C CA . CYS A 1 320 ? 31.086 -33.076 -62.023 1.00 78.06 320 CYS A CA 1
ATOM 2444 C C . CYS A 1 320 ? 30.027 -34.166 -62.254 1.00 78.06 320 CYS A C 1
ATOM 2446 O O . CYS A 1 320 ? 28.880 -34.028 -61.829 1.00 78.06 320 CYS A O 1
ATOM 2448 N N . SER A 1 321 ? 30.382 -35.250 -62.944 1.00 73.06 321 SER A N 1
ATOM 2449 C CA . SER A 1 321 ? 29.476 -36.379 -63.193 1.00 73.06 321 SER A CA 1
ATOM 2450 C C . SER A 1 321 ? 30.157 -37.672 -62.765 1.00 73.06 321 SER A C 1
ATOM 2452 O O . SER A 1 321 ? 31.069 -38.135 -63.447 1.00 73.06 321 SER A O 1
ATOM 2454 N N . THR A 1 322 ? 29.707 -38.267 -61.660 1.00 60.41 322 THR A N 1
ATOM 2455 C CA . THR A 1 322 ? 30.340 -39.455 -61.068 1.00 60.41 322 THR A CA 1
ATOM 2456 C C . THR A 1 322 ? 29.321 -40.592 -61.006 1.00 60.41 322 THR A C 1
ATOM 2458 O O . THR A 1 322 ? 28.381 -40.517 -60.223 1.00 60.41 322 THR A O 1
ATOM 2461 N N . ASN A 1 323 ? 29.479 -41.606 -61.874 1.00 56.50 323 ASN A N 1
ATOM 2462 C CA . ASN A 1 323 ? 28.845 -42.947 -61.916 1.00 56.50 323 ASN A CA 1
ATOM 2463 C C . ASN A 1 323 ? 27.387 -43.142 -61.416 1.00 56.50 323 ASN A C 1
ATOM 2465 O O . ASN A 1 323 ? 27.065 -44.262 -61.052 1.00 56.50 323 ASN A O 1
ATOM 2469 N N . GLU A 1 324 ? 26.547 -42.093 -61.410 1.00 61.69 324 GLU A N 1
ATOM 2470 C CA . GLU A 1 324 ? 25.068 -42.025 -61.249 1.00 61.69 324 GLU A CA 1
ATOM 2471 C C . GLU A 1 324 ? 24.595 -40.716 -60.569 1.00 61.69 324 GLU A C 1
ATOM 2473 O O . GLU A 1 324 ? 23.392 -40.469 -60.478 1.00 61.69 324 GLU A O 1
ATOM 2478 N N . LYS A 1 325 ? 25.504 -39.830 -60.123 1.00 64.56 325 LYS A N 1
ATOM 2479 C CA . LYS A 1 325 ? 25.160 -38.514 -59.548 1.00 64.56 325 LYS A CA 1
ATOM 2480 C C . LYS A 1 325 ? 25.850 -37.368 -60.287 1.00 64.56 325 LYS A C 1
ATOM 2482 O O . LYS A 1 325 ? 27.048 -37.426 -60.561 1.00 64.56 325 LYS A O 1
ATOM 2487 N N . GLN A 1 326 ? 25.081 -36.322 -60.598 1.00 74.00 326 GLN A N 1
ATOM 2488 C CA . GLN A 1 326 ? 25.615 -35.046 -61.073 1.00 74.00 326 GLN A CA 1
ATOM 2489 C C . GLN A 1 326 ? 25.785 -34.086 -59.899 1.00 74.00 326 GLN A C 1
ATOM 2491 O O . GLN A 1 326 ? 24.869 -33.911 -59.090 1.00 74.00 326 GLN A O 1
ATOM 2496 N N . GLU A 1 327 ? 26.949 -33.453 -59.835 1.00 78.62 327 GLU A N 1
ATOM 2497 C CA . GLU A 1 327 ? 27.316 -32.477 -58.818 1.00 78.62 327 GLU A CA 1
ATOM 2498 C C . GLU A 1 327 ? 27.765 -31.174 -59.480 1.00 78.62 327 GLU A C 1
ATOM 2500 O O . GLU A 1 327 ? 28.366 -31.176 -60.554 1.00 78.62 327 GLU A O 1
ATOM 2505 N N . ALA A 1 328 ? 27.467 -30.049 -58.842 1.00 80.56 328 ALA A N 1
ATOM 2506 C CA . ALA A 1 328 ? 27.888 -28.727 -59.276 1.00 80.56 328 ALA A CA 1
ATOM 2507 C C . ALA A 1 328 ? 28.771 -28.091 -58.205 1.00 80.56 328 ALA A C 1
ATOM 2509 O O . ALA A 1 328 ? 28.447 -28.127 -57.015 1.00 80.56 328 ALA A O 1
ATOM 2510 N N . ILE A 1 329 ? 29.875 -27.487 -58.642 1.00 81.25 329 ILE A N 1
ATOM 2511 C CA . ILE A 1 329 ? 30.800 -26.736 -57.797 1.00 81.25 329 ILE A CA 1
ATOM 2512 C C . ILE A 1 329 ? 30.840 -25.292 -58.294 1.00 81.25 329 ILE A C 1
ATOM 2514 O O . ILE A 1 329 ? 31.164 -25.036 -59.454 1.00 81.25 329 ILE A O 1
ATOM 2518 N N . LEU A 1 330 ? 30.558 -24.350 -57.395 1.00 82.81 330 LEU A N 1
ATOM 2519 C CA . LEU A 1 330 ? 30.733 -22.915 -57.610 1.00 82.81 330 LEU A CA 1
ATOM 2520 C C . LEU A 1 330 ? 31.859 -22.391 -56.731 1.00 82.81 330 LEU A C 1
ATOM 2522 O O . LEU A 1 330 ? 31.924 -22.733 -55.552 1.00 82.81 330 LEU A O 1
ATOM 2526 N N . TYR A 1 331 ? 32.724 -21.533 -57.264 1.00 80.88 331 TYR A N 1
ATOM 2527 C CA . TYR A 1 331 ? 33.819 -20.972 -56.486 1.00 80.88 331 TYR A CA 1
ATOM 2528 C C . TYR A 1 331 ? 34.235 -19.564 -56.898 1.00 80.88 331 TYR A C 1
ATOM 2530 O O . TYR A 1 331 ? 34.100 -19.132 -58.040 1.00 80.88 331 TYR A O 1
ATOM 2538 N N . THR A 1 332 ? 34.807 -18.848 -55.934 1.00 81.50 332 THR A N 1
ATOM 2539 C CA . THR A 1 332 ? 35.396 -17.521 -56.126 1.00 81.50 332 THR A CA 1
ATOM 2540 C C . THR A 1 332 ? 36.616 -17.343 -55.240 1.00 81.50 332 THR A C 1
ATOM 2542 O O . THR A 1 332 ? 36.651 -17.850 -54.120 1.00 81.50 332 THR A O 1
ATOM 2545 N N . LYS A 1 333 ? 37.613 -16.591 -55.708 1.00 79.88 333 LYS A N 1
ATOM 2546 C CA . LYS A 1 333 ? 38.782 -16.233 -54.897 1.00 79.88 333 LYS A CA 1
ATOM 2547 C C . LYS A 1 333 ? 38.472 -14.999 -54.048 1.00 79.88 333 LYS A C 1
ATOM 2549 O O . LYS A 1 333 ? 37.954 -14.002 -54.559 1.00 79.88 333 LYS A O 1
ATOM 2554 N N . LEU A 1 334 ? 38.765 -15.070 -52.755 1.00 75.62 334 LEU A N 1
ATOM 2555 C CA . LEU A 1 334 ? 38.610 -13.950 -51.826 1.00 75.62 334 LEU A CA 1
ATOM 2556 C C . LEU A 1 334 ? 39.855 -13.059 -51.857 1.00 75.62 334 LEU A C 1
ATOM 2558 O O . LEU A 1 334 ? 40.978 -13.559 -51.922 1.00 75.62 334 LEU A O 1
ATOM 2562 N N . GLU A 1 3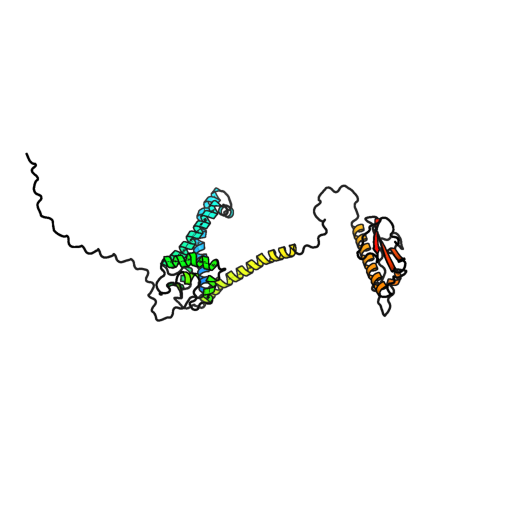35 ? 39.666 -11.746 -51.810 1.00 71.88 335 GLU A N 1
ATOM 2563 C CA . GLU A 1 335 ? 40.755 -10.764 -51.811 1.00 71.88 335 GLU A CA 1
ATOM 2564 C C . GLU A 1 335 ? 41.512 -10.723 -50.484 1.00 71.88 335 GLU A C 1
ATOM 2566 O O . GLU A 1 335 ? 42.734 -10.594 -50.490 1.00 71.88 335 GLU A O 1
ATOM 2571 N N . GLU A 1 336 ? 40.813 -10.848 -49.353 1.00 69.25 336 GLU A N 1
ATOM 2572 C CA . GLU A 1 336 ? 41.426 -10.740 -48.025 1.00 69.25 336 GLU A CA 1
ATOM 2573 C C . GLU A 1 336 ? 42.397 -11.892 -47.746 1.00 69.25 336 GLU A C 1
ATOM 2575 O O . GLU A 1 336 ? 43.497 -11.696 -47.233 1.00 69.25 336 GLU A O 1
ATOM 2580 N N . THR A 1 337 ? 41.974 -13.109 -48.078 1.00 67.69 337 THR A N 1
ATOM 2581 C CA . THR A 1 337 ? 42.676 -14.339 -47.690 1.00 67.69 337 THR A CA 1
ATOM 2582 C C . THR A 1 337 ? 43.390 -15.003 -48.856 1.00 67.69 337 THR A C 1
ATOM 2584 O O . THR A 1 337 ? 44.177 -15.917 -48.641 1.00 67.69 337 THR A O 1
ATOM 2587 N N . SER A 1 338 ? 43.123 -14.581 -50.099 1.00 69.75 338 SER A N 1
ATOM 2588 C CA . SER A 1 338 ? 43.518 -15.308 -51.316 1.00 69.75 338 SER A CA 1
ATOM 2589 C C . SER A 1 338 ? 43.022 -16.762 -51.379 1.00 69.75 338 SER A C 1
ATOM 2591 O O . SER A 1 338 ? 43.438 -17.498 -52.272 1.00 69.75 338 SER A O 1
ATOM 2593 N N . HIS A 1 339 ? 42.125 -17.174 -50.477 1.00 73.62 339 HIS A N 1
ATOM 2594 C CA . HIS A 1 339 ? 41.525 -18.507 -50.446 1.00 73.62 339 HIS A CA 1
ATOM 2595 C C . HIS A 1 339 ? 40.298 -18.576 -51.357 1.00 73.62 339 HIS A C 1
ATOM 2597 O O . HIS A 1 339 ? 39.642 -17.560 -51.616 1.00 73.62 339 HIS A O 1
ATOM 2603 N N . TYR A 1 340 ? 39.949 -19.783 -51.801 1.00 74.38 340 TYR A N 1
ATOM 2604 C CA . TYR A 1 340 ? 38.710 -20.009 -52.537 1.00 74.38 340 TYR A CA 1
ATOM 2605 C C . TYR A 1 340 ? 37.532 -20.214 -51.582 1.00 74.38 340 TYR A C 1
ATOM 2607 O O . TYR A 1 340 ? 37.583 -21.018 -50.653 1.00 74.38 340 TYR A O 1
ATOM 2615 N N . TYR A 1 341 ? 36.451 -19.479 -51.828 1.00 78.06 341 TYR A N 1
ATOM 2616 C CA . TYR A 1 341 ? 35.134 -19.764 -51.277 1.00 78.06 341 TYR A CA 1
ATOM 2617 C C . TYR A 1 341 ? 34.398 -20.682 -52.247 1.00 78.06 341 TYR A C 1
ATOM 2619 O O . TYR A 1 341 ? 34.322 -20.356 -53.430 1.00 78.06 341 TYR A O 1
ATOM 2627 N N . VAL A 1 342 ? 33.896 -21.816 -51.755 1.00 78.69 342 VAL A N 1
ATOM 2628 C CA . VAL A 1 342 ? 33.351 -22.898 -52.582 1.00 78.69 342 VAL A CA 1
ATOM 2629 C C . VAL A 1 342 ? 31.969 -23.303 -52.078 1.00 78.69 342 VAL A C 1
ATOM 2631 O O . VAL A 1 342 ? 31.763 -23.461 -50.874 1.00 78.69 342 VAL A O 1
ATOM 2634 N N . TRP A 1 343 ? 31.037 -23.491 -53.005 1.00 81.19 343 TRP A N 1
ATOM 2635 C CA . TRP A 1 343 ? 29.752 -24.144 -52.795 1.00 81.19 343 TRP A CA 1
ATOM 2636 C C . TRP A 1 343 ? 29.712 -25.437 -53.616 1.00 81.19 343 TRP A C 1
ATOM 2638 O O . TRP A 1 343 ? 30.168 -25.455 -54.757 1.00 81.19 343 TRP A O 1
ATOM 2648 N N . SER A 1 344 ? 29.191 -26.514 -53.027 1.00 78.44 344 SER A N 1
ATOM 2649 C CA . SER A 1 344 ? 29.033 -27.818 -53.676 1.00 78.44 344 SER A CA 1
ATOM 2650 C C . SER A 1 344 ? 27.650 -28.377 -53.376 1.00 78.44 344 SER A C 1
ATOM 2652 O O . SER A 1 344 ? 27.194 -28.318 -52.232 1.00 78.44 344 SER A O 1
ATOM 2654 N N . SER A 1 345 ? 27.016 -28.967 -54.385 1.00 73.38 345 SER A N 1
ATOM 2655 C CA . SER A 1 345 ? 25.721 -29.638 -54.249 1.00 73.38 345 SER A CA 1
ATOM 2656 C C . SER A 1 345 ? 25.774 -30.995 -53.529 1.00 73.38 345 SER A C 1
ATOM 2658 O O . SER A 1 345 ? 24.730 -31.569 -53.224 1.00 73.38 345 SER A O 1
ATOM 2660 N N . ALA A 1 346 ? 26.969 -31.553 -53.301 1.00 64.38 346 ALA A N 1
ATOM 2661 C CA . ALA A 1 346 ? 27.162 -32.887 -52.718 1.00 64.38 346 ALA A CA 1
ATOM 2662 C C . ALA A 1 346 ? 27.111 -32.893 -51.181 1.00 64.38 346 ALA A C 1
ATOM 2664 O O . ALA A 1 346 ? 26.708 -33.876 -50.557 1.00 64.38 346 ALA A O 1
ATOM 2665 N N . ALA A 1 347 ? 27.528 -31.790 -50.557 1.00 57.47 347 ALA A N 1
ATOM 2666 C CA . ALA A 1 347 ? 27.567 -31.656 -49.109 1.00 57.47 347 ALA A CA 1
ATOM 2667 C C . ALA A 1 347 ? 26.219 -31.121 -48.603 1.00 57.47 347 ALA A C 1
ATOM 2669 O O . ALA A 1 347 ? 25.875 -29.966 -48.839 1.00 57.47 347 ALA A O 1
ATOM 2670 N N . SER A 1 348 ? 25.469 -31.922 -47.836 1.00 41.28 348 SER A N 1
ATOM 2671 C CA . SER A 1 348 ? 24.189 -31.541 -47.198 1.00 41.28 348 SER A CA 1
ATOM 2672 C C . SER A 1 348 ? 24.313 -30.475 -46.090 1.00 41.28 348 SER A C 1
ATOM 2674 O O . SER A 1 348 ? 23.457 -30.340 -45.220 1.00 41.28 348 SER A O 1
ATOM 2676 N N . SER A 1 349 ? 25.399 -29.721 -46.093 1.00 37.31 349 SER A N 1
ATOM 2677 C CA . SER A 1 349 ? 25.679 -28.579 -45.240 1.00 37.31 349 SER A CA 1
ATOM 2678 C C . SER A 1 349 ? 26.842 -27.856 -45.893 1.00 37.31 349 SER A C 1
ATOM 2680 O O . SER A 1 349 ? 27.819 -28.509 -46.250 1.00 37.31 349 SER A O 1
ATOM 2682 N N . THR A 1 350 ? 26.743 -26.541 -46.033 1.00 37.72 350 THR A N 1
ATOM 2683 C CA . THR A 1 350 ? 27.764 -25.617 -46.535 1.00 37.72 350 THR A CA 1
ATOM 2684 C C . THR A 1 350 ? 29.120 -25.874 -45.858 1.00 37.72 350 THR A C 1
ATOM 2686 O O . THR A 1 350 ? 29.460 -25.244 -44.856 1.00 37.72 350 THR A O 1
ATOM 2689 N N . SER A 1 351 ? 29.906 -26.834 -46.351 1.00 38.22 351 SER A N 1
ATOM 2690 C CA . SER A 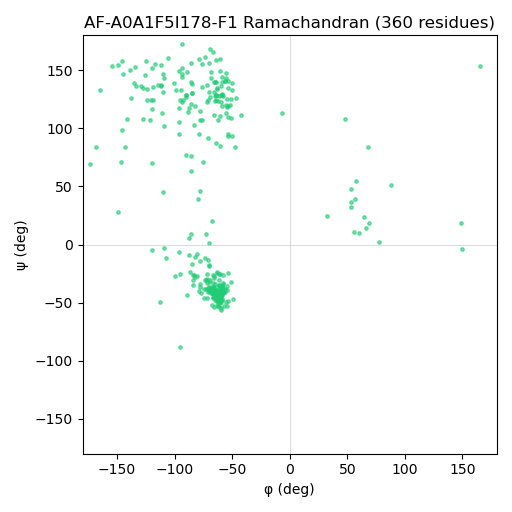1 351 ? 31.230 -27.118 -45.813 1.00 38.22 351 SER A CA 1
ATOM 2691 C C . SER A 1 351 ? 32.178 -26.070 -46.375 1.00 38.22 351 SER A C 1
ATOM 2693 O O . SER A 1 351 ? 32.684 -26.191 -47.489 1.00 38.22 351 SER A O 1
ATOM 2695 N N . LEU A 1 352 ? 32.382 -25.010 -45.592 1.00 48.44 352 LEU A N 1
ATOM 2696 C CA . LEU A 1 352 ? 33.468 -24.053 -45.760 1.00 48.44 352 LEU A CA 1
ATOM 2697 C C . LEU A 1 352 ? 34.817 -24.781 -45.623 1.00 48.44 352 LEU A C 1
ATOM 2699 O O . LEU A 1 352 ? 35.415 -24.783 -44.550 1.00 48.44 352 LEU A O 1
ATOM 2703 N N . SER A 1 353 ? 35.327 -25.377 -46.698 1.00 43.94 353 SER A N 1
ATOM 2704 C CA . SER A 1 353 ? 36.752 -25.696 -46.798 1.00 43.94 353 SER A CA 1
ATOM 2705 C C . SER A 1 353 ? 37.437 -24.573 -47.571 1.00 43.94 353 SER A C 1
ATOM 2707 O O . SER A 1 353 ? 37.431 -24.549 -48.800 1.00 43.94 353 SER A O 1
ATOM 2709 N N . ALA A 1 354 ? 37.997 -23.611 -46.838 1.00 50.94 354 ALA A N 1
ATOM 2710 C CA . ALA A 1 354 ? 38.877 -22.595 -47.398 1.00 50.94 354 ALA A CA 1
ATOM 2711 C C . ALA A 1 354 ? 40.210 -23.260 -47.785 1.00 50.94 354 ALA A C 1
ATOM 2713 O O . ALA A 1 354 ? 41.099 -23.396 -46.947 1.00 50.94 354 ALA A O 1
ATOM 2714 N N . SER A 1 355 ? 40.315 -23.724 -49.031 1.00 51.03 355 SER A N 1
ATOM 2715 C CA . SER A 1 355 ? 41.567 -24.227 -49.607 1.00 51.03 355 SER A CA 1
ATOM 2716 C C . SER A 1 355 ? 42.296 -23.106 -50.353 1.00 51.03 355 SER A C 1
ATOM 2718 O O . SER A 1 355 ? 41.660 -22.221 -50.938 1.00 51.03 355 SER A O 1
ATOM 2720 N N . LEU A 1 356 ? 43.633 -23.137 -50.330 1.00 52.16 356 LEU A N 1
ATOM 2721 C CA . LEU A 1 356 ? 44.468 -22.291 -51.192 1.00 52.16 356 LEU A CA 1
ATOM 2722 C C . LEU A 1 356 ? 44.417 -22.744 -52.659 1.00 52.16 356 LEU A C 1
ATOM 2724 O O . LEU A 1 356 ? 44.611 -21.925 -53.559 1.00 52.16 356 LEU A O 1
ATOM 2728 N N . ASP A 1 357 ? 44.117 -24.020 -52.893 1.00 59.34 357 ASP A N 1
ATOM 2729 C CA . ASP A 1 357 ? 44.091 -24.612 -54.224 1.00 59.34 357 ASP A CA 1
ATOM 2730 C C . ASP A 1 357 ? 42.710 -24.486 -54.872 1.00 59.34 357 ASP A C 1
ATOM 2732 O O . ASP A 1 357 ? 41.672 -24.497 -54.202 1.00 59.34 357 ASP A O 1
ATOM 2736 N N . LYS A 1 358 ? 42.701 -24.365 -56.205 1.00 62.28 358 LYS A N 1
ATOM 2737 C CA . LYS A 1 358 ? 41.470 -24.315 -57.000 1.00 62.28 358 LYS A CA 1
ATOM 2738 C C . LYS A 1 358 ? 40.674 -25.609 -56.763 1.00 62.28 358 LYS A C 1
ATOM 2740 O O . LYS A 1 358 ? 41.250 -26.688 -56.916 1.00 62.28 358 LYS A O 1
ATOM 2745 N N . PRO A 1 359 ? 39.377 -25.533 -56.419 1.00 64.12 359 PRO A N 1
ATOM 2746 C CA . PRO A 1 359 ? 38.583 -26.732 -56.191 1.00 64.12 359 PRO A CA 1
ATOM 2747 C C . PRO A 1 359 ? 38.487 -27.551 -57.481 1.00 64.12 359 PRO A C 1
ATOM 2749 O O . PRO A 1 359 ? 38.246 -27.015 -58.566 1.00 64.12 359 PRO A O 1
ATOM 2752 N N . THR A 1 360 ? 38.702 -28.854 -57.348 1.00 62.88 360 THR A N 1
ATOM 2753 C CA . THR A 1 360 ? 38.592 -29.848 -58.418 1.00 62.88 360 THR A CA 1
ATOM 2754 C C . THR A 1 360 ? 37.476 -30.829 -58.070 1.00 62.88 360 THR A C 1
ATOM 2756 O O . THR A 1 360 ? 37.103 -30.948 -56.902 1.00 62.88 360 THR A O 1
ATOM 2759 N N . CYS A 1 361 ? 36.893 -31.473 -59.084 1.00 63.41 361 CYS A N 1
ATOM 2760 C CA . CYS A 1 361 ? 35.921 -32.539 -58.851 1.00 63.41 361 CYS A CA 1
ATOM 2761 C C . CYS A 1 361 ? 36.587 -33.672 -58.046 1.00 63.41 361 CYS A C 1
ATOM 2763 O O . CYS A 1 361 ? 37.733 -34.004 -58.367 1.00 63.41 361 CYS A O 1
ATOM 2765 N N . PRO A 1 362 ? 35.912 -34.224 -57.023 1.00 58.00 362 PRO A N 1
ATOM 2766 C CA . PRO A 1 362 ? 36.415 -35.365 -56.263 1.00 58.00 362 PRO A CA 1
ATOM 2767 C C . PRO A 1 362 ? 36.513 -36.648 -57.094 1.00 58.00 362 PRO A C 1
ATOM 2769 O O . PRO A 1 362 ? 35.718 -36.810 -58.053 1.00 58.00 362 PRO A O 1
#

Secondary structure (DSSP, 8-state):
-PPPPP------------PPPPPPPPPP---------TTS---BPPHHHHHHHHHHHHHHHHHHHHHHHHHHHHHHHHHHT--HHHHHHSHHHHHHHHHHHHHHHHHHHHHHHHHHSS-HHHHHTTEEEEETTSSBPPHHHHHHIIIIIHHHHHHTTTHHHHHHHH-TT---HHHHHHTEEEEESS---HHHHHHHHHHHHHHHHHHHHHHHHHHHHHHHHHHHHHS-----S-SS---S---------HHHHHHHHHHHHHHHHHHHHHHHHHHHTTT---SSGGGGG--BTTB--S-SS----SS-SSTT-PPEEEEEEETTEEEEEEEEE-TTT-PEEEEESSSSS-----BSSPP---

Solvent-accessible surface area (backbone atoms only — not comparable to full-atom values): 21518 Å² total; per-residue (Å²): 139,84,85,87,78,84,84,81,81,97,80,83,89,75,83,76,77,83,76,74,79,76,80,78,72,82,72,76,80,71,79,80,70,74,77,79,67,95,82,63,83,78,48,54,44,48,47,62,59,56,48,22,16,50,48,47,35,50,57,63,57,44,53,61,48,50,54,53,50,48,67,67,36,50,62,53,13,65,74,67,73,43,60,60,72,59,46,50,64,36,66,73,54,36,51,54,49,52,53,51,48,51,53,51,53,54,47,48,53,28,52,30,25,33,76,66,22,28,37,71,26,28,49,78,69,36,33,35,43,26,26,72,86,71,39,80,41,49,64,68,39,27,43,43,23,63,47,61,20,44,50,54,16,47,72,57,78,38,48,24,54,52,36,11,68,75,37,94,67,26,42,24,48,20,25,60,75,31,47,36,41,46,30,40,82,62,84,85,48,73,67,53,52,50,51,29,46,54,54,42,51,47,57,50,52,51,48,52,51,49,49,48,65,54,46,48,57,51,51,48,52,49,48,52,63,72,57,59,72,90,71,77,87,84,86,91,86,76,97,58,88,74,75,95,70,76,93,74,56,72,68,41,57,55,43,41,53,48,50,52,51,48,51,51,53,52,50,52,51,48,55,54,46,14,71,74,50,82,64,37,74,70,98,50,78,70,62,57,52,59,60,43,101,93,51,73,40,92,41,92,66,83,76,71,66,78,83,72,94,54,103,76,69,62,72,44,73,47,75,38,79,56,104,88,49,66,37,46,38,41,35,45,75,31,73,83,76,60,25,32,50,58,49,54,72,80,50,99,52,90,67,81,64,74,36,81,59,82,90,70,79,132

InterPro domains:
  IPR010432 RDD [PF06271] (44-179)
  IPR051791 Proline-rich immunoreactive protein [PTHR36115] (28-188)

Nearest PDB structures (foldseek):
  7t92-assembly1_C  TM=5.293E-01  e=1.336E-02  Thermothelomyces thermophilus ATCC 42464

Foldseek 3Di:
DDDDDDDDDPPDPDDDPDDDPPPDPPDDPLPCPDDPDPPDDFAFDFLLLVLLLVLVLVVVLVVVLVVVLCVQQVVVCVVVVHPSVVSCVDVVNVVVSVVVSVVSSLCQQLVCCQRVQGHPSCVVSQKGKAALVRHRAHSVLSCQLSPVQVVVCVVVVNVQSVCLNVDPQSHGSSCVRSRMTMGHPDDQDPVNVVSSCCSRVVVVVVVVVVCCVVVVVVVVVVVVVVPDDPDPDDPDDDPDPPDDDDDDDPVLVVLLVVVVVLLVVLVVLQVVVCVVPVNDGDPDSVVLCDQDPVHGRPDVDRDDRPDDPDPDPGFDWDWDDDPDHIKIKTWDQRPRPRWILIDMPPDPDRPPPRDNDDDDDD